Protein AF-A0A845ABM9-F1 (afdb_monomer_lite)

Structure (mmCIF, N/CA/C/O backbone):
data_AF-A0A845ABM9-F1
#
_entry.id   AF-A0A845ABM9-F1
#
loop_
_atom_site.group_PDB
_atom_site.id
_atom_site.type_symbol
_atom_site.label_atom_id
_atom_site.label_alt_id
_atom_site.label_comp_id
_atom_site.label_asym_id
_atom_site.label_entity_id
_atom_site.label_seq_id
_atom_site.pdbx_PDB_ins_code
_atom_site.Cartn_x
_atom_site.Cartn_y
_atom_site.Cartn_z
_atom_site.occupancy
_atom_site.B_iso_or_equiv
_atom_site.auth_seq_id
_atom_site.auth_comp_id
_atom_site.auth_asym_id
_atom_site.auth_atom_id
_atom_site.pdbx_PDB_model_num
ATOM 1 N N . MET A 1 1 ? -17.877 46.907 -51.970 1.00 34.56 1 MET A N 1
ATOM 2 C CA . MET A 1 1 ? -18.889 45.971 -52.520 1.00 34.56 1 MET A CA 1
ATOM 3 C C . MET A 1 1 ? -19.446 45.166 -51.355 1.00 34.56 1 MET A C 1
ATOM 5 O O . MET A 1 1 ? -18.650 44.597 -50.632 1.00 34.56 1 MET A O 1
ATOM 9 N N . LYS A 1 2 ? -20.681 45.467 -50.927 1.00 34.88 2 LYS A N 1
ATOM 10 C CA . LYS A 1 2 ? -21.908 44.649 -51.103 1.00 34.88 2 LYS A CA 1
ATOM 11 C C . LYS A 1 2 ? -21.878 43.316 -50.327 1.00 34.88 2 LYS A C 1
ATOM 13 O O . LYS A 1 2 ? -20.988 42.536 -50.600 1.00 34.88 2 LYS A O 1
ATOM 18 N N . TRP A 1 3 ? -22.799 42.953 -49.424 1.00 31.55 3 TRP A N 1
ATOM 19 C CA . TRP A 1 3 ? -24.020 43.549 -48.837 1.00 31.55 3 TRP A CA 1
ATOM 20 C C . TRP A 1 3 ? -24.549 42.605 -47.712 1.00 31.55 3 TRP A C 1
ATOM 22 O O . TRP A 1 3 ? -24.238 41.423 -47.750 1.00 31.55 3 TRP A O 1
ATOM 32 N N . GLN A 1 4 ? -25.393 43.154 -46.812 1.00 35.66 4 GLN A N 1
ATOM 33 C CA . GLN A 1 4 ? -26.507 42.548 -46.017 1.00 35.66 4 GLN A CA 1
ATOM 34 C C . GLN A 1 4 ? -26.238 41.370 -45.047 1.00 35.66 4 GLN A C 1
ATOM 36 O O . GLN A 1 4 ? -25.700 40.350 -45.441 1.00 35.66 4 GLN A O 1
ATOM 41 N N . LYS A 1 5 ? -26.522 41.435 -43.729 1.00 51.31 5 LYS A N 1
ATOM 42 C CA . LYS A 1 5 ? -27.749 41.726 -42.923 1.00 51.31 5 LYS A CA 1
ATOM 43 C C . LYS A 1 5 ? -28.907 40.724 -43.063 1.00 51.31 5 LYS A C 1
ATOM 45 O O . LYS A 1 5 ? -29.620 40.813 -44.049 1.00 51.31 5 LYS A O 1
ATOM 50 N N . TRP A 1 6 ? -29.150 39.971 -41.981 1.00 40.56 6 TRP A N 1
ATOM 51 C CA . TRP A 1 6 ? -30.425 39.583 -41.318 1.00 40.56 6 TRP A CA 1
ATOM 52 C C . TRP A 1 6 ? -30.008 39.244 -39.863 1.00 40.56 6 TRP A C 1
ATOM 54 O O . TRP A 1 6 ? -29.040 38.511 -39.707 1.00 40.56 6 TRP A O 1
ATOM 64 N N . LEU A 1 7 ? -30.428 39.827 -38.730 1.00 35.12 7 LEU A N 1
ATOM 65 C CA . LEU A 1 7 ? -31.685 40.323 -38.144 1.00 35.12 7 LEU A CA 1
ATOM 66 C C . LEU A 1 7 ? -32.797 39.282 -37.915 1.00 35.12 7 LEU A C 1
ATOM 68 O O . LEU A 1 7 ? -33.347 38.740 -38.864 1.00 35.12 7 LEU A O 1
ATOM 72 N N . ALA A 1 8 ? -33.173 39.213 -36.626 1.00 32.84 8 ALA A N 1
ATOM 73 C CA . ALA A 1 8 ? -34.493 38.953 -36.037 1.00 32.84 8 ALA A CA 1
ATOM 74 C C . ALA A 1 8 ? -34.830 37.554 -35.475 1.00 32.84 8 ALA A C 1
ATOM 76 O O . ALA A 1 8 ? -35.130 36.618 -36.203 1.00 32.84 8 ALA A O 1
ATOM 77 N N . GLY A 1 9 ? -34.981 37.530 -34.142 1.00 28.00 9 GLY A N 1
ATOM 78 C CA . GLY A 1 9 ? -36.165 36.991 -33.451 1.00 28.00 9 GLY A CA 1
ATOM 79 C C . GLY A 1 9 ? -35.809 36.082 -32.269 1.00 28.00 9 GLY A C 1
ATOM 80 O O . GLY A 1 9 ? -34.964 35.217 -32.409 1.00 28.00 9 GLY A O 1
ATOM 81 N N . GLY A 1 10 ? -36.365 36.198 -31.066 1.00 27.92 10 GLY A N 1
ATOM 82 C CA . GLY A 1 10 ? -37.435 37.034 -30.541 1.00 27.92 10 GLY A CA 1
ATOM 83 C C . GLY A 1 10 ? -37.468 36.899 -29.011 1.00 27.92 10 GLY A C 1
ATOM 84 O O . GLY A 1 10 ? -36.867 35.996 -28.432 1.00 27.92 10 GLY A O 1
ATOM 85 N N . ALA A 1 11 ? -38.132 37.855 -28.372 1.00 34.72 11 ALA A N 1
ATOM 86 C CA . ALA A 1 11 ? -38.392 37.902 -26.941 1.00 34.72 11 ALA A CA 1
ATOM 87 C C . ALA A 1 11 ? -39.316 36.762 -26.472 1.00 34.72 11 ALA A C 1
ATOM 89 O O . ALA A 1 11 ? -40.184 36.343 -27.232 1.00 34.72 11 ALA A O 1
ATOM 90 N N . ALA A 1 12 ? -39.202 36.363 -25.198 1.00 30.00 12 ALA A N 1
ATOM 91 C CA . ALA A 1 12 ? -40.242 36.555 -24.171 1.00 30.00 12 ALA A CA 1
ATOM 92 C C . ALA A 1 12 ? -40.207 35.486 -23.058 1.00 30.00 12 ALA A C 1
ATOM 94 O O . ALA A 1 12 ? -39.949 34.317 -23.315 1.00 30.00 12 ALA A O 1
ATOM 95 N N . LEU A 1 13 ? -40.610 35.940 -21.860 1.00 31.50 13 LEU A N 1
ATOM 96 C CA . LEU A 1 13 ? -41.108 35.186 -20.696 1.00 31.50 13 LEU A CA 1
ATOM 97 C C . LEU A 1 13 ? -40.068 34.356 -19.917 1.00 31.50 13 LEU A C 1
ATOM 99 O O . LEU A 1 13 ? -39.322 33.572 -20.472 1.00 31.50 13 LEU A O 1
ATOM 103 N N . GLY A 1 14 ? -39.974 34.439 -18.595 1.00 31.50 14 GLY A N 1
ATOM 104 C CA . GLY A 1 14 ? -40.806 35.111 -17.609 1.00 31.50 14 GLY A CA 1
ATOM 105 C C . GLY A 1 14 ? -40.189 34.917 -16.224 1.00 31.50 14 GLY A C 1
ATOM 106 O O . GLY A 1 14 ? -39.269 34.118 -16.049 1.00 31.50 14 GLY A O 1
ATOM 107 N N . LEU A 1 15 ? -40.693 35.690 -15.261 1.00 42.62 15 LEU A N 1
ATOM 108 C CA . LEU A 1 15 ? -40.473 35.512 -13.828 1.00 42.62 15 LEU A CA 1
ATOM 109 C C . LEU A 1 15 ? -40.365 34.026 -13.450 1.00 42.62 15 LEU A C 1
ATOM 111 O O . LEU A 1 15 ? -41.303 33.270 -13.697 1.00 42.62 15 LEU A O 1
ATOM 115 N N . LEU A 1 16 ? -39.311 33.652 -12.726 1.00 35.25 16 LEU A N 1
ATOM 116 C CA . LEU A 1 16 ? -39.438 32.571 -11.759 1.00 35.25 16 LEU A CA 1
ATOM 117 C C . LEU A 1 16 ? -38.955 33.049 -10.396 1.00 35.25 16 LEU A C 1
ATOM 119 O O . LEU A 1 16 ? -37.836 33.526 -10.217 1.00 35.25 16 LEU A O 1
ATOM 123 N N . CYS A 1 17 ? -39.904 32.975 -9.476 1.00 33.59 17 CYS A N 1
ATOM 124 C CA . CYS A 1 17 ? -39.840 33.350 -8.086 1.00 33.59 17 CYS A CA 1
ATOM 125 C C . CYS A 1 17 ? -38.645 32.732 -7.356 1.00 33.59 17 CYS A C 1
ATOM 127 O O . CYS A 1 17 ? -38.179 31.640 -7.678 1.00 33.59 17 CYS A O 1
ATOM 129 N N . ALA A 1 18 ? -38.223 33.438 -6.309 1.00 43.66 18 ALA A N 1
ATOM 130 C CA . ALA A 1 18 ? -37.352 32.941 -5.261 1.00 43.66 18 ALA A CA 1
ATOM 131 C C . ALA A 1 18 ? -37.733 31.510 -4.845 1.00 43.66 18 ALA A C 1
ATOM 133 O O . ALA A 1 18 ? -38.853 31.268 -4.393 1.00 43.66 18 ALA A O 1
ATOM 134 N N . GLN A 1 19 ? -36.782 30.583 -4.952 1.00 34.12 19 GLN A N 1
ATOM 135 C CA . GLN A 1 19 ? -36.814 29.348 -4.181 1.00 34.12 19 GLN A CA 1
ATOM 136 C C . GLN A 1 19 ? -35.801 29.468 -3.039 1.00 34.12 19 GLN A C 1
ATOM 138 O O . GLN A 1 19 ? -34.649 29.841 -3.285 1.00 34.12 19 GLN A O 1
ATOM 143 N N . PRO A 1 20 ? -36.211 29.189 -1.789 1.00 38.59 20 PRO A N 1
ATOM 144 C CA . PRO A 1 20 ? -35.282 29.083 -0.680 1.00 38.59 20 PRO A CA 1
ATOM 145 C C . PRO A 1 20 ? -34.333 27.921 -0.965 1.00 38.59 20 PRO A C 1
ATOM 147 O O . PRO A 1 20 ? -34.750 26.886 -1.486 1.00 38.59 20 PRO A O 1
ATOM 150 N N . ALA A 1 21 ? -33.058 28.112 -0.636 1.00 36.84 21 ALA A N 1
ATOM 151 C CA . ALA A 1 21 ? -32.027 27.091 -0.715 1.00 36.84 21 ALA A CA 1
ATOM 152 C C . ALA A 1 21 ? -32.393 25.901 0.191 1.00 36.84 21 ALA A C 1
ATOM 154 O O . ALA A 1 21 ? -31.973 25.820 1.342 1.00 36.84 21 ALA A O 1
ATOM 155 N N . ALA A 1 22 ? -33.205 24.982 -0.326 1.00 35.44 22 ALA A N 1
ATOM 156 C CA . ALA A 1 22 ? -33.266 23.622 0.163 1.00 35.44 22 ALA A CA 1
ATOM 157 C C . ALA A 1 22 ? -31.934 22.965 -0.207 1.00 35.44 22 ALA A C 1
ATOM 159 O O . ALA A 1 22 ? -31.489 23.057 -1.352 1.00 35.44 22 ALA A O 1
ATOM 160 N N . ALA A 1 23 ? -31.284 22.369 0.791 1.00 42.41 23 ALA A N 1
ATOM 161 C CA . ALA A 1 23 ? -30.038 21.634 0.655 1.00 42.41 23 ALA A CA 1
ATOM 162 C C . ALA A 1 23 ? -30.063 20.754 -0.605 1.00 42.41 23 ALA A C 1
ATOM 164 O O . ALA A 1 23 ? -30.881 19.842 -0.727 1.00 42.41 23 ALA A O 1
ATOM 165 N N . ALA A 1 24 ? -29.187 21.070 -1.560 1.00 38.25 24 ALA A N 1
ATOM 166 C CA . ALA A 1 24 ? -29.023 20.276 -2.760 1.00 38.25 24 ALA A CA 1
ATOM 167 C C . ALA A 1 24 ? -28.535 18.880 -2.353 1.00 38.25 24 ALA A C 1
ATOM 169 O O . ALA A 1 24 ? -27.449 18.733 -1.793 1.00 38.25 24 ALA A O 1
ATOM 170 N N . ALA A 1 25 ? -29.343 17.859 -2.633 1.00 43.12 25 ALA A N 1
ATOM 171 C CA . ALA A 1 25 ? -28.864 16.486 -2.677 1.00 43.12 25 ALA A CA 1
ATOM 172 C C . ALA A 1 25 ? -27.716 16.385 -3.708 1.00 43.12 25 ALA A C 1
ATOM 174 O O . ALA A 1 25 ? -27.772 17.069 -4.739 1.00 43.12 25 ALA A O 1
ATOM 175 N N . PRO A 1 26 ? -26.679 15.566 -3.456 1.00 39.88 26 PRO A N 1
ATOM 176 C CA . PRO A 1 26 ? -25.501 15.501 -4.315 1.00 39.88 26 PRO A CA 1
ATOM 177 C C . PRO A 1 26 ? -25.890 15.038 -5.726 1.00 39.88 26 PRO A C 1
ATOM 179 O O . PRO A 1 26 ? -26.524 13.995 -5.911 1.00 39.88 26 PRO A O 1
ATOM 182 N N . LYS A 1 27 ? -25.536 15.836 -6.741 1.00 45.38 27 LYS A N 1
ATOM 183 C CA . LYS A 1 27 ? -25.742 15.494 -8.151 1.00 45.38 27 LYS A CA 1
ATOM 184 C C . LYS A 1 27 ? -24.667 14.499 -8.586 1.00 45.38 27 LYS A C 1
ATOM 186 O O . LYS A 1 27 ? -23.519 14.869 -8.788 1.00 45.38 27 LYS A O 1
ATOM 191 N N . LYS A 1 28 ? -25.090 13.262 -8.851 1.00 51.66 28 LYS A N 1
ATOM 192 C CA . LYS A 1 28 ? -24.304 12.116 -9.361 1.00 51.66 28 LYS A CA 1
ATOM 193 C C . LYS A 1 28 ? -23.417 12.375 -10.604 1.00 51.66 28 LYS A C 1
ATOM 195 O O . LYS A 1 28 ? -22.676 11.483 -10.996 1.00 51.66 28 LYS A O 1
ATOM 200 N N . GLY A 1 29 ? -23.533 13.534 -11.260 1.00 56.34 29 GLY A N 1
ATOM 201 C CA . GLY A 1 29 ? -22.758 13.910 -12.451 1.00 56.34 29 GLY A CA 1
ATOM 202 C C . GLY A 1 29 ? -21.501 14.740 -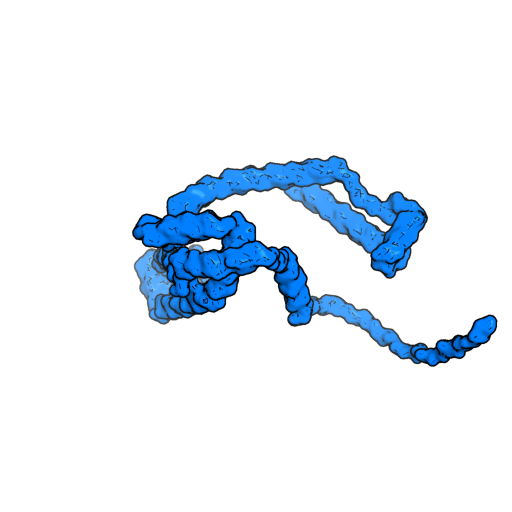12.164 1.00 56.34 29 GLY A C 1
ATOM 203 O O . GLY A 1 29 ? -20.554 14.669 -12.943 1.00 56.34 29 GLY A O 1
ATOM 204 N N . ASP A 1 30 ? -21.459 15.467 -11.044 1.00 62.56 30 ASP A N 1
ATOM 205 C CA . ASP A 1 30 ? -20.309 16.313 -10.687 1.00 62.56 30 ASP A CA 1
ATOM 206 C C . ASP A 1 30 ? -19.134 15.463 -10.157 1.00 62.56 30 ASP A C 1
ATOM 208 O O . ASP A 1 30 ? -17.968 15.779 -10.398 1.00 62.56 30 ASP A O 1
ATOM 212 N N . ASP A 1 31 ? -19.437 14.313 -9.545 1.00 69.81 31 ASP A N 1
ATOM 213 C CA . ASP A 1 31 ? -18.439 13.383 -9.003 1.00 69.81 31 ASP A CA 1
ATOM 214 C C . ASP A 1 31 ? -17.614 12.698 -10.106 1.00 69.81 31 ASP A C 1
ATOM 216 O O . ASP A 1 31 ? -16.407 12.519 -9.963 1.00 69.81 31 ASP A O 1
ATOM 220 N N . ALA A 1 32 ? -18.228 12.348 -11.241 1.00 76.62 32 ALA A N 1
ATOM 221 C CA . ALA A 1 32 ? -17.527 11.675 -12.338 1.00 76.62 32 ALA A CA 1
ATOM 222 C C . ALA A 1 32 ? -16.519 12.602 -13.037 1.00 76.62 32 ALA A C 1
ATOM 224 O O . ALA A 1 32 ? -15.406 12.183 -13.355 1.00 76.62 32 ALA A O 1
ATOM 225 N N . ALA A 1 33 ? -16.884 13.872 -13.234 1.00 80.12 33 ALA A N 1
ATOM 226 C CA . ALA A 1 33 ? -15.988 14.877 -13.800 1.00 80.12 33 ALA A CA 1
ATOM 227 C C . ALA A 1 33 ? -14.834 15.214 -12.841 1.00 80.12 33 ALA A C 1
ATOM 229 O O . ALA A 1 33 ? -13.690 15.336 -13.276 1.00 80.12 33 ALA A O 1
ATOM 230 N N . ALA A 1 34 ? -15.110 15.294 -11.535 1.00 80.50 34 ALA A N 1
ATOM 231 C CA . ALA A 1 34 ? -14.078 15.479 -10.519 1.00 80.50 34 ALA A CA 1
ATOM 232 C C . ALA A 1 34 ? -13.103 14.287 -10.461 1.00 80.50 34 ALA A C 1
ATOM 234 O O . ALA A 1 34 ? -11.891 14.486 -10.413 1.00 80.50 34 ALA A O 1
ATOM 235 N N . MET A 1 35 ? -13.608 13.052 -10.539 1.00 81.25 35 MET A N 1
ATOM 236 C CA . MET A 1 35 ? -12.777 11.842 -10.573 1.00 81.25 35 MET A CA 1
ATOM 237 C C . MET A 1 35 ? -11.941 11.733 -11.853 1.00 81.25 35 MET A C 1
ATOM 239 O O . MET A 1 35 ? -10.784 11.312 -11.794 1.00 81.25 35 MET A O 1
ATOM 243 N N . ALA A 1 36 ? -12.484 12.144 -13.002 1.00 84.00 36 ALA A N 1
ATOM 244 C CA . ALA A 1 36 ? -11.733 12.208 -14.254 1.00 84.00 36 ALA A CA 1
ATOM 245 C C . ALA A 1 36 ? -10.600 13.243 -14.177 1.00 84.00 36 ALA A C 1
ATOM 247 O O . ALA A 1 36 ? -9.459 12.918 -14.495 1.00 84.00 36 ALA A O 1
ATOM 248 N N . ALA A 1 37 ? -10.882 14.446 -13.664 1.00 84.94 37 ALA A N 1
ATOM 249 C CA . ALA A 1 37 ? -9.870 15.483 -13.468 1.00 84.94 37 ALA A CA 1
ATOM 250 C C . ALA A 1 37 ? -8.760 15.039 -12.500 1.00 84.94 37 ALA A C 1
ATOM 252 O O . ALA A 1 37 ? -7.586 15.284 -12.760 1.00 84.94 37 ALA A O 1
ATOM 253 N N . LEU A 1 38 ? -9.114 14.341 -11.414 1.00 83.25 38 LEU A N 1
ATOM 254 C CA . LEU A 1 38 ? -8.137 13.746 -10.499 1.00 83.25 38 LEU A CA 1
ATOM 255 C C . LEU A 1 38 ? -7.286 12.677 -11.190 1.00 83.25 38 LEU A C 1
ATOM 257 O O . LEU A 1 38 ? -6.080 12.643 -10.983 1.00 83.25 38 LEU A O 1
ATOM 261 N N . THR A 1 39 ? -7.882 11.829 -12.029 1.00 82.75 39 THR A N 1
ATOM 262 C CA . THR A 1 39 ? -7.149 10.780 -12.760 1.00 82.75 39 THR A CA 1
ATOM 263 C C . THR A 1 39 ? -6.170 11.381 -13.768 1.00 82.75 39 THR A C 1
ATOM 265 O O . THR A 1 39 ? -5.030 10.928 -13.865 1.00 82.75 39 THR A O 1
ATOM 268 N N . ASP A 1 40 ? -6.574 12.446 -14.465 1.00 85.19 40 ASP A N 1
ATOM 269 C CA . ASP A 1 40 ? -5.719 13.154 -15.421 1.00 85.19 40 ASP A CA 1
ATOM 270 C C . ASP A 1 40 ? -4.474 13.765 -14.759 1.00 85.19 40 ASP A C 1
ATOM 272 O O . ASP A 1 40 ? -3.418 13.816 -15.388 1.00 85.19 40 ASP A O 1
ATOM 276 N N . MET A 1 41 ? -4.543 14.152 -13.478 1.00 84.94 41 MET A N 1
ATOM 277 C CA . MET A 1 41 ? -3.375 14.637 -12.725 1.00 84.94 41 MET A CA 1
ATOM 278 C C . MET A 1 41 ? -2.303 13.561 -12.495 1.00 84.94 41 MET A C 1
ATOM 280 O O . MET A 1 41 ? -1.145 13.907 -12.272 1.00 84.94 41 MET A O 1
ATOM 284 N N . PHE A 1 42 ? -2.666 12.276 -12.540 1.00 84.69 42 PHE A N 1
ATOM 285 C CA . PHE A 1 42 ? -1.749 11.147 -12.330 1.00 84.69 42 PHE A CA 1
ATOM 286 C C . PHE A 1 42 ? -1.383 10.419 -13.628 1.00 84.69 42 PHE A C 1
ATOM 288 O O . PHE A 1 42 ? -0.754 9.360 -13.592 1.00 84.69 42 PHE A O 1
ATOM 295 N N . LYS A 1 43 ? -1.765 10.965 -14.785 1.00 84.44 43 LYS A N 1
ATOM 296 C CA . LYS A 1 43 ? -1.465 10.360 -16.079 1.00 84.44 43 LYS A CA 1
ATOM 297 C C . LYS A 1 43 ? 0.042 10.389 -16.346 1.00 84.44 43 LYS A C 1
ATOM 299 O O . LYS A 1 43 ? 0.637 11.458 -16.458 1.00 84.44 43 LYS A O 1
ATOM 304 N N . ALA A 1 44 ? 0.647 9.210 -16.474 1.00 86.56 44 ALA A N 1
ATOM 305 C CA . ALA A 1 44 ? 2.060 9.080 -16.805 1.00 86.56 44 ALA A CA 1
ATOM 306 C C . ALA A 1 44 ? 2.351 9.535 -18.246 1.00 86.56 44 ALA A C 1
ATOM 308 O O . ALA A 1 44 ? 1.515 9.394 -19.148 1.00 86.56 44 ALA A O 1
ATOM 309 N N . GLU A 1 45 ? 3.552 10.072 -18.465 1.00 89.50 45 GLU A N 1
ATOM 310 C CA . GLU A 1 45 ? 4.025 10.399 -19.808 1.00 89.50 45 GLU A CA 1
ATOM 311 C C . GLU A 1 45 ? 4.166 9.127 -20.664 1.00 89.50 45 GLU A C 1
ATOM 313 O O . GLU A 1 45 ? 4.578 8.081 -20.155 1.00 89.50 45 GLU A O 1
ATOM 318 N N . PRO A 1 46 ? 3.859 9.182 -21.975 1.00 92.12 46 PRO A N 1
ATOM 319 C CA . PRO A 1 46 ? 4.032 8.029 -22.846 1.00 92.12 46 PRO A CA 1
ATOM 320 C C . PRO A 1 46 ? 5.496 7.585 -22.925 1.00 92.12 46 PRO A C 1
ATOM 322 O O . PRO A 1 46 ? 6.390 8.399 -23.144 1.00 92.12 46 PRO A O 1
ATOM 325 N N . LEU A 1 47 ? 5.724 6.271 -22.872 1.00 94.25 47 LEU A N 1
ATOM 326 C CA . LEU A 1 47 ? 7.065 5.701 -23.002 1.00 94.25 47 LEU A CA 1
ATOM 327 C C . LEU A 1 47 ? 7.732 6.079 -24.333 1.00 94.25 47 LEU A C 1
ATOM 329 O O . LEU A 1 47 ? 7.120 5.941 -25.406 1.00 94.25 47 LEU A O 1
ATOM 333 N N . THR A 1 48 ? 9.015 6.443 -24.268 1.00 96.56 48 THR A N 1
ATOM 334 C CA . THR A 1 48 ? 9.890 6.608 -25.438 1.00 96.56 48 THR A CA 1
ATOM 335 C C . THR A 1 48 ? 10.147 5.264 -26.128 1.00 96.56 48 THR A C 1
ATOM 337 O O . THR A 1 48 ? 9.903 4.195 -25.564 1.00 96.56 48 THR A O 1
ATOM 340 N N . ALA A 1 49 ? 10.666 5.285 -27.360 1.00 96.81 49 ALA A N 1
ATOM 341 C CA . ALA A 1 49 ? 10.975 4.057 -28.100 1.00 96.81 49 ALA A CA 1
ATOM 342 C C . ALA A 1 49 ? 11.959 3.141 -27.345 1.00 96.81 49 ALA A C 1
ATOM 344 O O . ALA A 1 49 ? 11.762 1.928 -27.290 1.00 96.81 49 ALA A O 1
ATOM 345 N N . GLU A 1 50 ? 12.979 3.724 -26.712 1.00 95.25 50 GLU A N 1
ATOM 346 C CA . GLU A 1 50 ? 13.966 2.978 -25.927 1.00 95.25 50 GLU A CA 1
ATOM 347 C C . GLU A 1 50 ? 13.359 2.351 -24.670 1.00 95.25 50 GLU A C 1
ATOM 349 O O . GLU A 1 50 ? 13.656 1.202 -24.351 1.00 95.25 50 GLU A O 1
ATOM 354 N N . GLN A 1 51 ? 12.479 3.072 -23.972 1.00 97.44 51 GLN A N 1
ATOM 355 C CA . GLN A 1 51 ? 11.784 2.550 -22.793 1.00 97.44 51 GLN A CA 1
ATOM 356 C C . GLN A 1 51 ? 10.829 1.417 -23.188 1.00 97.44 51 GLN A C 1
ATOM 358 O O . GLN A 1 51 ? 10.828 0.358 -22.563 1.00 97.44 51 GLN A O 1
ATOM 363 N N . ARG A 1 52 ? 10.089 1.564 -24.296 1.00 96.56 52 ARG A N 1
ATOM 364 C CA . ARG A 1 52 ? 9.241 0.484 -24.835 1.00 96.56 52 ARG A CA 1
ATOM 365 C C . ARG A 1 52 ? 10.042 -0.771 -25.171 1.00 96.56 52 ARG A C 1
ATOM 367 O O . ARG A 1 52 ? 9.562 -1.871 -24.920 1.00 96.56 52 ARG A O 1
ATOM 374 N N . ALA A 1 53 ? 11.265 -0.625 -25.684 1.00 97.31 53 ALA A N 1
ATOM 375 C CA . ALA A 1 53 ? 12.134 -1.764 -25.977 1.00 97.31 53 ALA A CA 1
ATOM 376 C C . ALA A 1 53 ? 12.557 -2.543 -24.714 1.00 97.31 53 ALA A C 1
ATOM 378 O O . ALA A 1 53 ? 12.811 -3.743 -24.793 1.00 97.31 53 ALA A O 1
ATOM 379 N N . ARG A 1 54 ? 12.596 -1.893 -23.541 1.00 97.56 54 ARG A N 1
ATOM 380 C CA . ARG A 1 54 ? 12.928 -2.519 -22.244 1.00 97.56 54 ARG A CA 1
ATOM 381 C C . ARG A 1 54 ? 11.726 -3.173 -21.564 1.00 97.56 54 ARG A C 1
ATOM 383 O O . ARG A 1 54 ? 11.903 -4.020 -20.689 1.00 97.56 54 ARG A O 1
ATOM 390 N N . LEU A 1 55 ? 10.512 -2.812 -21.975 1.00 97.19 55 LEU A N 1
ATOM 391 C CA . LEU A 1 55 ? 9.276 -3.231 -21.325 1.00 97.19 55 LEU A CA 1
ATOM 392 C C . LEU A 1 55 ? 9.114 -4.761 -21.211 1.00 97.19 55 LEU A C 1
ATOM 394 O O . LEU A 1 55 ? 8.731 -5.214 -20.134 1.00 97.19 55 LEU A O 1
ATOM 398 N N . PRO A 1 56 ? 9.450 -5.596 -22.219 1.00 97.62 56 PRO A N 1
ATOM 399 C CA . PRO A 1 56 ? 9.368 -7.051 -22.064 1.00 97.62 56 PRO A CA 1
ATOM 400 C C . PRO A 1 56 ? 10.242 -7.592 -20.921 1.00 97.62 56 PRO A C 1
ATOM 402 O O . PRO A 1 56 ? 9.790 -8.441 -20.153 1.00 97.62 56 PRO A O 1
ATOM 405 N N . ALA A 1 57 ? 11.464 -7.070 -20.768 1.00 97.44 57 ALA A N 1
ATOM 406 C CA . ALA A 1 57 ? 12.367 -7.462 -19.686 1.00 97.44 57 ALA A CA 1
ATOM 407 C C . ALA A 1 57 ? 11.845 -6.989 -18.320 1.00 97.44 57 ALA A C 1
ATOM 409 O O . ALA A 1 57 ? 11.842 -7.759 -17.361 1.00 97.44 57 ALA A O 1
ATOM 410 N N . ALA A 1 58 ? 11.333 -5.757 -18.243 1.00 97.75 58 ALA A N 1
ATOM 411 C CA . ALA A 1 58 ? 10.726 -5.228 -17.024 1.00 97.75 58 ALA A CA 1
ATOM 412 C C . ALA A 1 58 ? 9.477 -6.025 -16.601 1.00 97.75 58 ALA A C 1
ATOM 414 O O . ALA A 1 58 ? 9.327 -6.353 -15.426 1.00 97.75 58 ALA A O 1
ATOM 415 N N . LYS A 1 59 ? 8.616 -6.422 -17.548 1.00 96.94 59 LYS A N 1
ATOM 416 C CA . LYS A 1 59 ? 7.450 -7.283 -17.278 1.00 96.94 59 LYS A CA 1
ATOM 417 C C . LYS A 1 59 ? 7.857 -8.656 -16.757 1.00 96.94 59 LYS A C 1
ATOM 419 O O . LYS A 1 59 ? 7.276 -9.133 -15.783 1.00 96.94 59 LYS A O 1
ATOM 424 N N . ALA A 1 60 ? 8.860 -9.282 -17.374 1.00 95.56 60 ALA A N 1
ATOM 425 C CA . ALA A 1 60 ? 9.393 -10.561 -16.910 1.00 95.56 60 ALA A CA 1
ATOM 426 C C . ALA A 1 60 ? 9.917 -10.459 -15.471 1.00 95.56 60 ALA A C 1
ATOM 428 O O . ALA A 1 60 ? 9.577 -11.289 -14.627 1.00 95.56 60 ALA A O 1
ATOM 429 N N . LEU A 1 61 ? 10.657 -9.390 -15.175 1.00 95.12 61 LEU A N 1
ATOM 430 C CA . LEU A 1 61 ? 11.137 -9.105 -13.831 1.00 95.12 61 LEU A CA 1
ATOM 431 C C . LEU A 1 61 ? 9.983 -8.906 -12.834 1.00 95.12 61 LEU A C 1
ATOM 433 O O . LEU A 1 61 ? 10.010 -9.474 -11.744 1.00 95.12 61 LEU A O 1
ATOM 437 N N . MET A 1 62 ? 8.941 -8.155 -13.197 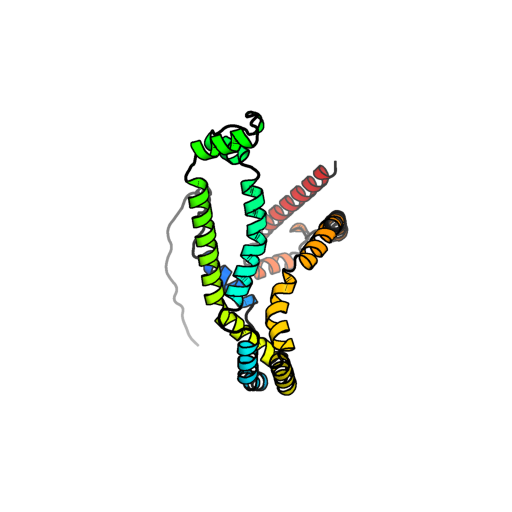1.00 93.88 62 MET A N 1
ATOM 438 C CA . MET A 1 62 ? 7.787 -7.945 -12.315 1.00 93.88 62 MET A CA 1
ATOM 439 C C . MET A 1 62 ? 7.012 -9.236 -12.046 1.00 93.88 62 MET A C 1
ATOM 441 O O . MET A 1 62 ? 6.564 -9.438 -10.923 1.00 93.88 62 MET A O 1
ATOM 445 N N . MET A 1 63 ? 6.897 -10.147 -13.016 1.00 92.12 63 MET A N 1
ATOM 446 C CA . MET A 1 63 ? 6.300 -11.471 -12.779 1.00 92.12 63 MET A CA 1
ATOM 447 C C . MET A 1 63 ? 7.113 -12.321 -11.795 1.00 92.12 63 MET A C 1
ATOM 449 O O . MET A 1 63 ? 6.540 -13.145 -11.085 1.00 92.12 63 MET A O 1
ATOM 453 N N . GLN A 1 64 ? 8.430 -12.123 -11.744 1.00 90.69 64 GLN A N 1
ATOM 454 C CA . GLN A 1 64 ? 9.317 -12.816 -10.813 1.00 90.69 64 GLN A CA 1
ATOM 455 C C . GLN A 1 64 ? 9.258 -12.219 -9.400 1.00 90.69 64 GLN A C 1
ATOM 457 O O . GLN A 1 64 ? 9.239 -12.965 -8.421 1.00 90.69 64 GLN A O 1
ATOM 462 N N . ILE A 1 65 ? 9.228 -10.887 -9.287 1.00 88.75 65 ILE A N 1
ATOM 463 C CA . ILE A 1 65 ? 9.185 -10.171 -8.002 1.00 88.75 65 ILE A CA 1
ATOM 464 C C . ILE A 1 65 ? 7.789 -10.239 -7.373 1.00 88.75 65 ILE A C 1
ATOM 466 O O . ILE A 1 65 ? 7.670 -10.451 -6.167 1.00 88.75 65 ILE A O 1
ATOM 470 N N . MET A 1 66 ? 6.744 -10.076 -8.186 1.00 88.19 66 MET A N 1
ATOM 471 C CA . MET A 1 66 ? 5.340 -10.064 -7.777 1.00 88.19 66 MET A CA 1
ATOM 472 C C . MET A 1 66 ? 4.528 -11.073 -8.610 1.00 88.19 66 MET A C 1
ATOM 474 O O . MET A 1 66 ? 3.812 -10.693 -9.542 1.00 88.19 66 MET A O 1
ATOM 478 N N . PRO A 1 67 ? 4.635 -12.379 -8.301 1.00 87.56 67 PRO A N 1
ATOM 479 C CA . PRO A 1 67 ? 3.766 -13.397 -8.881 1.00 87.56 67 PRO A CA 1
ATOM 480 C C . PRO A 1 67 ? 2.284 -13.136 -8.601 1.00 87.56 67 PRO A C 1
ATOM 482 O O . PRO A 1 67 ? 1.929 -12.434 -7.654 1.00 87.56 67 PRO A O 1
ATOM 485 N N . SER A 1 68 ? 1.417 -13.771 -9.388 1.00 88.88 68 SER A N 1
ATOM 486 C CA . SER A 1 68 ? -0.034 -13.675 -9.208 1.00 88.88 68 SER A CA 1
ATOM 487 C C . SER A 1 68 ? -0.481 -14.059 -7.799 1.00 88.88 68 SER A C 1
ATOM 489 O O . SER A 1 68 ? -0.187 -15.157 -7.338 1.00 88.88 68 SER A O 1
ATOM 491 N N . GLY A 1 69 ? -1.209 -13.153 -7.145 1.00 87.31 69 GLY A N 1
ATOM 492 C CA . GLY A 1 69 ? -1.740 -13.329 -5.793 1.00 87.31 69 GLY A CA 1
ATOM 493 C C . GLY A 1 69 ? -0.828 -12.798 -4.686 1.00 87.31 69 GLY A C 1
ATOM 494 O O . GLY A 1 69 ? -1.244 -12.786 -3.529 1.00 87.31 69 GLY A O 1
ATOM 495 N N . THR A 1 70 ? 0.371 -12.303 -5.010 1.00 86.44 70 THR A N 1
ATOM 496 C CA . THR A 1 70 ? 1.308 -11.755 -4.012 1.00 86.44 70 THR A CA 1
ATOM 497 C C . THR A 1 70 ? 0.674 -10.628 -3.197 1.00 86.44 70 THR A C 1
ATOM 499 O O . THR A 1 70 ? 0.853 -10.567 -1.981 1.00 86.44 70 THR A O 1
ATOM 502 N N . MET A 1 71 ? -0.111 -9.751 -3.830 1.00 85.31 71 MET A N 1
ATOM 503 C CA . MET A 1 71 ? -0.766 -8.643 -3.128 1.00 85.31 71 MET A CA 1
ATOM 504 C C . MET A 1 71 ? -1.895 -9.123 -2.226 1.00 85.31 71 MET A C 1
ATOM 506 O O . MET A 1 71 ? -2.050 -8.634 -1.107 1.00 85.31 71 MET A O 1
ATOM 510 N N . ALA A 1 72 ? -2.662 -10.103 -2.697 1.00 86.50 72 ALA A N 1
ATOM 511 C CA . ALA A 1 72 ? -3.717 -10.743 -1.927 1.00 86.50 72 ALA A CA 1
ATOM 512 C C . ALA A 1 72 ? -3.157 -11.434 -0.669 1.00 86.50 72 ALA A C 1
ATOM 514 O O . ALA A 1 72 ? -3.692 -11.241 0.424 1.00 86.50 72 ALA A O 1
ATOM 515 N N . GLU A 1 73 ? -2.058 -12.180 -0.803 1.00 84.94 73 GLU A N 1
ATOM 516 C CA . GLU A 1 73 ? -1.365 -12.846 0.308 1.00 84.94 73 GLU A CA 1
ATOM 517 C C . GLU A 1 73 ? -0.762 -11.845 1.298 1.00 84.94 73 GLU A C 1
ATOM 519 O O . GLU A 1 73 ? -0.950 -11.971 2.512 1.00 84.94 73 GLU A O 1
ATOM 524 N N . MET A 1 74 ? -0.074 -10.820 0.789 1.00 83.88 74 MET A N 1
ATOM 525 C CA . MET A 1 74 ? 0.498 -9.756 1.611 1.00 83.88 74 MET A CA 1
ATOM 526 C C . MET A 1 74 ? -0.590 -9.057 2.427 1.00 83.88 74 MET A C 1
ATOM 528 O O . MET A 1 74 ? -0.446 -8.890 3.640 1.00 83.88 74 MET A O 1
ATOM 532 N N . TYR A 1 75 ? -1.695 -8.686 1.777 1.00 84.75 75 TYR A N 1
ATOM 533 C CA . TYR A 1 75 ? -2.808 -8.022 2.439 1.00 84.75 75 TYR A CA 1
ATOM 534 C C . TYR A 1 75 ? -3.480 -8.931 3.468 1.00 84.75 75 TYR A C 1
ATOM 536 O O . TYR A 1 75 ? -3.769 -8.490 4.576 1.00 84.75 75 TYR A O 1
ATOM 544 N N . HIS A 1 76 ? -3.687 -10.208 3.144 1.00 84.56 76 HIS A N 1
ATOM 545 C CA . HIS A 1 76 ? -4.232 -11.186 4.082 1.00 84.56 76 HIS A CA 1
ATOM 546 C C . HIS A 1 76 ? -3.376 -11.288 5.354 1.00 84.56 76 HIS A C 1
ATOM 548 O O . HIS A 1 76 ? -3.900 -11.207 6.466 1.00 84.56 76 HIS A O 1
ATOM 554 N N . SER A 1 77 ? -2.055 -11.399 5.194 1.00 83.31 77 SER A N 1
ATOM 555 C CA . SER A 1 77 ? -1.106 -11.441 6.310 1.00 83.31 77 SER A CA 1
ATOM 556 C C . SER A 1 77 ? -1.168 -10.165 7.158 1.00 83.31 77 SER A C 1
ATOM 558 O O . SER A 1 77 ? -1.273 -10.236 8.385 1.00 83.31 77 SER A O 1
ATOM 560 N N . LEU A 1 78 ? -1.185 -8.995 6.510 1.00 83.44 78 LEU A N 1
ATOM 561 C CA . LEU A 1 78 ? -1.316 -7.698 7.174 1.00 83.44 78 LEU A CA 1
ATOM 562 C C . LEU A 1 78 ? -2.624 -7.592 7.963 1.00 83.44 78 LEU A C 1
ATOM 564 O O . LEU A 1 78 ? -2.609 -7.232 9.141 1.00 83.44 78 LEU A O 1
ATOM 568 N N . PHE A 1 79 ? -3.743 -7.922 7.318 1.00 85.94 79 PHE A N 1
ATOM 569 C CA . PHE A 1 79 ? -5.078 -7.865 7.899 1.00 85.94 79 PHE A CA 1
ATOM 570 C C . PHE A 1 79 ? -5.153 -8.731 9.149 1.00 85.94 79 PHE A C 1
ATOM 572 O O . PHE A 1 79 ? -5.499 -8.228 10.214 1.00 85.94 79 PHE A O 1
ATOM 579 N N . LYS A 1 80 ? -4.726 -9.996 9.053 1.00 84.25 80 LYS A N 1
ATOM 580 C CA . LYS A 1 80 ? -4.667 -10.915 10.192 1.00 84.25 80 LYS A CA 1
ATOM 581 C C . LYS A 1 80 ? -3.850 -10.322 11.339 1.00 84.25 80 LYS A C 1
ATOM 583 O O . LYS A 1 80 ? -4.282 -10.312 12.485 1.00 84.25 80 LYS A O 1
ATOM 588 N N . ARG A 1 81 ? -2.678 -9.764 11.038 1.00 82.56 81 ARG A N 1
ATOM 589 C CA . ARG A 1 81 ? -1.779 -9.239 12.068 1.00 82.56 81 ARG A CA 1
ATOM 590 C C . ARG A 1 81 ? -2.311 -7.999 12.791 1.00 82.56 81 ARG A C 1
ATOM 592 O O . ARG A 1 81 ? -1.928 -7.774 13.936 1.00 82.56 81 ARG A O 1
ATOM 599 N N . ILE A 1 82 ? -3.145 -7.194 12.132 1.00 84.56 82 ILE A N 1
ATOM 600 C CA . ILE A 1 82 ? -3.792 -6.015 12.728 1.00 84.56 82 ILE A CA 1
ATOM 601 C C . ILE A 1 82 ? -5.102 -6.403 13.425 1.00 84.56 82 ILE A C 1
ATOM 603 O O . ILE A 1 82 ? -5.382 -5.897 14.509 1.00 84.56 82 ILE A O 1
ATOM 607 N N . MET A 1 83 ? -5.897 -7.296 12.831 1.00 84.88 83 MET A N 1
ATOM 608 C CA . MET A 1 83 ? -7.202 -7.691 13.364 1.00 84.88 83 MET A CA 1
ATOM 609 C C . MET A 1 83 ? -7.094 -8.642 14.551 1.00 84.88 83 MET A C 1
ATOM 611 O O . MET A 1 83 ? -7.865 -8.489 15.492 1.00 84.88 83 MET A O 1
ATOM 615 N N . ASP A 1 84 ? -6.132 -9.570 14.573 1.00 85.62 84 ASP A N 1
ATOM 616 C CA . ASP A 1 84 ? -5.998 -10.532 15.675 1.00 85.62 84 ASP A CA 1
ATOM 617 C C . ASP A 1 84 ? -5.875 -9.837 17.053 1.00 85.62 84 ASP A C 1
ATOM 619 O O . ASP A 1 84 ? -6.591 -10.227 17.979 1.00 85.62 84 ASP A O 1
ATOM 623 N N . PRO A 1 85 ? -5.026 -8.801 17.246 1.00 84.25 85 PRO A N 1
ATOM 624 C CA . PRO A 1 85 ? -4.977 -8.063 18.510 1.00 84.25 85 PRO A CA 1
ATOM 625 C C . PRO A 1 85 ? -6.267 -7.303 18.834 1.00 84.25 85 PRO A C 1
ATOM 627 O O . PRO A 1 85 ? -6.663 -7.257 19.997 1.00 84.25 85 PRO A O 1
ATOM 630 N N . ILE A 1 86 ? -6.922 -6.715 17.827 1.00 85.12 86 ILE A N 1
ATOM 631 C CA . ILE A 1 86 ? -8.173 -5.963 18.010 1.00 85.12 86 ILE A CA 1
ATOM 632 C C . ILE A 1 86 ? -9.289 -6.904 18.465 1.00 85.12 86 ILE A C 1
ATOM 634 O O . ILE A 1 86 ? -10.014 -6.581 19.401 1.00 85.12 86 ILE A O 1
ATOM 638 N N . MET A 1 87 ? -9.382 -8.089 17.864 1.00 81.88 87 MET A N 1
ATOM 639 C CA . MET A 1 87 ? -10.356 -9.110 18.246 1.00 81.88 87 MET A CA 1
ATOM 640 C C . MET A 1 87 ? -10.131 -9.601 19.671 1.00 81.88 87 MET A C 1
ATOM 642 O O . MET A 1 87 ? -11.068 -9.627 20.462 1.00 81.88 87 MET A O 1
ATOM 646 N N . LYS A 1 88 ? -8.877 -9.872 20.046 1.00 81.94 88 LYS A N 1
ATOM 647 C CA . LYS A 1 88 ? -8.531 -10.222 21.432 1.00 81.94 88 LYS A CA 1
ATOM 648 C C . LYS A 1 88 ? -8.900 -9.121 22.427 1.00 81.94 88 LYS A C 1
ATOM 650 O O . LYS A 1 88 ? -9.328 -9.419 23.537 1.00 81.94 88 LYS A O 1
ATOM 655 N N . MET A 1 89 ? -8.742 -7.854 22.043 1.00 80.62 89 MET A N 1
ATOM 656 C CA . MET A 1 89 ? -9.149 -6.718 22.872 1.00 80.62 89 MET A CA 1
ATOM 657 C C . MET A 1 89 ? -10.677 -6.611 22.980 1.00 80.62 89 MET A C 1
ATOM 659 O O . MET A 1 89 ? -11.191 -6.378 24.071 1.00 80.62 89 MET A O 1
ATOM 663 N N . ALA A 1 90 ? -11.415 -6.823 21.890 1.00 73.75 90 ALA A N 1
ATOM 664 C CA . ALA A 1 90 ? -12.877 -6.817 21.907 1.00 73.75 90 ALA A CA 1
ATOM 665 C C . ALA A 1 90 ? -13.445 -7.942 22.792 1.00 73.75 90 ALA A C 1
ATOM 667 O O . ALA A 1 90 ? -14.304 -7.689 23.632 1.00 73.75 90 ALA A O 1
ATOM 668 N N . GLU A 1 91 ? -12.895 -9.156 22.694 1.00 71.31 91 GLU A N 1
ATOM 669 C CA . GLU A 1 91 ? -13.254 -10.297 23.553 1.00 71.31 91 GLU A CA 1
ATOM 670 C C . GLU A 1 91 ? -12.974 -10.042 25.043 1.00 71.31 91 GLU A C 1
ATOM 672 O O . GLU A 1 91 ? -13.608 -10.640 25.915 1.00 71.31 91 GLU A O 1
ATOM 677 N N . SER A 1 92 ? -12.040 -9.138 25.352 1.00 67.12 92 SER A N 1
ATOM 678 C CA . SER A 1 92 ? -11.718 -8.746 26.726 1.00 67.12 92 SER A CA 1
ATOM 679 C C . SER A 1 92 ? -12.669 -7.703 27.326 1.00 67.12 92 SER A C 1
ATOM 681 O O . SER A 1 92 ? -12.487 -7.339 28.483 1.00 67.12 92 SER A O 1
ATOM 683 N N . ASN A 1 93 ? -13.696 -7.243 26.594 1.00 74.25 93 ASN A N 1
ATOM 684 C CA . ASN A 1 93 ? -14.657 -6.246 27.087 1.00 74.25 93 ASN A CA 1
ATOM 685 C C . ASN A 1 93 ? -16.144 -6.660 26.929 1.00 74.25 93 ASN A C 1
ATOM 687 O O . ASN A 1 93 ? -16.936 -5.952 26.300 1.00 74.25 93 ASN A O 1
ATOM 691 N N . PRO A 1 94 ? -16.562 -7.780 27.547 1.00 73.94 94 PRO A N 1
ATOM 692 C CA . PRO A 1 94 ? -17.938 -8.284 27.481 1.00 73.94 94 PRO A CA 1
ATOM 693 C C . PRO A 1 94 ? -18.966 -7.342 28.133 1.00 73.94 94 PRO A C 1
ATOM 695 O O . PRO A 1 94 ? -20.140 -7.354 27.769 1.00 73.94 94 PRO A O 1
ATOM 698 N N . ALA A 1 95 ? -18.542 -6.481 29.065 1.00 74.69 95 ALA A N 1
ATOM 699 C CA . ALA A 1 95 ? -19.418 -5.505 29.715 1.00 74.69 95 ALA A CA 1
ATOM 700 C C . ALA A 1 95 ? -20.000 -4.483 28.721 1.00 74.69 95 ALA A C 1
ATOM 702 O O . ALA A 1 95 ? -21.149 -4.067 28.864 1.00 74.69 95 ALA A O 1
ATOM 703 N N . THR A 1 96 ? -19.239 -4.121 27.683 1.00 75.75 96 THR A N 1
ATOM 704 C CA . THR A 1 96 ? -19.693 -3.189 26.638 1.00 75.75 96 THR A CA 1
ATOM 705 C C . THR A 1 96 ? -20.789 -3.797 25.757 1.00 75.75 96 THR A C 1
ATOM 707 O O . THR A 1 96 ? -21.721 -3.102 25.349 1.00 75.75 96 THR A O 1
ATOM 710 N N . ASP A 1 97 ? -20.729 -5.103 25.495 1.00 74.31 97 ASP A N 1
ATOM 711 C CA . ASP A 1 97 ? -21.766 -5.797 24.724 1.00 74.31 97 ASP A CA 1
ATOM 712 C C . ASP A 1 97 ? -23.077 -5.908 25.513 1.00 74.31 97 ASP A C 1
ATOM 714 O O . ASP A 1 97 ? -24.166 -5.743 24.955 1.00 74.31 97 ASP A O 1
ATOM 718 N N . VAL A 1 98 ? -22.987 -6.128 26.827 1.00 78.00 98 VAL A N 1
ATOM 719 C CA . VAL A 1 98 ? -24.150 -6.170 27.726 1.00 78.00 98 VAL A CA 1
ATOM 720 C C . VAL A 1 98 ? -24.842 -4.810 27.789 1.00 78.00 98 VAL A C 1
ATOM 722 O O . VAL A 1 98 ? -26.055 -4.725 27.600 1.00 78.00 98 VAL A O 1
ATOM 725 N N . THR A 1 99 ? -24.092 -3.730 28.012 1.00 79.88 99 THR A N 1
ATOM 726 C CA . THR A 1 99 ? -24.650 -2.375 28.155 1.00 79.88 99 THR A CA 1
ATOM 727 C C . THR A 1 99 ? -25.315 -1.901 26.866 1.00 79.88 99 THR A C 1
ATOM 729 O O . THR A 1 99 ? -26.428 -1.372 26.907 1.00 79.88 99 THR A O 1
ATOM 732 N N . LYS A 1 100 ? -24.701 -2.191 25.711 1.00 79.75 100 LYS A N 1
ATOM 733 C CA . LYS A 1 100 ? -25.268 -1.919 24.386 1.00 79.75 100 LYS A CA 1
ATOM 734 C C . LYS A 1 100 ? -26.593 -2.646 24.162 1.00 79.75 100 LYS A C 1
ATOM 736 O O . LYS A 1 100 ? -27.551 -2.022 23.715 1.00 79.75 100 LYS A O 1
ATOM 741 N N . ASN A 1 101 ? -26.661 -3.941 24.472 1.00 78.38 101 ASN A N 1
ATOM 742 C CA . ASN A 1 101 ? -27.879 -4.733 24.275 1.00 78.38 101 ASN A CA 1
ATOM 743 C C . ASN A 1 101 ? -28.995 -4.368 25.265 1.00 78.38 101 ASN A C 1
ATOM 745 O O . ASN A 1 101 ? -30.171 -4.456 24.921 1.00 78.38 101 ASN A O 1
ATOM 749 N N . LEU A 1 102 ? -28.645 -3.915 26.471 1.00 82.06 102 LEU A N 1
ATOM 750 C CA . LEU A 1 102 ? -29.607 -3.446 27.473 1.00 82.06 102 LEU A CA 1
ATOM 751 C C . LEU A 1 102 ? -29.991 -1.965 27.308 1.00 82.06 102 LEU A C 1
ATOM 753 O O . LEU A 1 102 ? -30.874 -1.488 28.021 1.00 82.06 102 LEU A O 1
ATOM 757 N N . GLY A 1 103 ? -29.335 -1.228 26.403 1.00 77.25 103 GLY A N 1
ATOM 758 C CA . GLY A 1 103 ? -29.531 0.216 26.233 1.00 77.25 103 GLY A CA 1
ATOM 759 C C . GLY A 1 103 ? -29.179 1.026 27.487 1.00 77.25 103 GLY A C 1
ATOM 760 O O . GLY A 1 103 ? -29.763 2.083 27.723 1.00 77.25 103 GLY A O 1
ATOM 761 N N . GLN A 1 104 ? -28.273 0.509 28.320 1.00 76.31 104 GLN A N 1
ATOM 762 C CA . GLN A 1 104 ? -27.857 1.116 29.583 1.00 76.31 104 GLN A CA 1
ATOM 763 C C . GLN A 1 104 ? -26.472 1.744 29.451 1.00 76.31 104 GLN A C 1
ATOM 765 O O . GLN A 1 104 ? -25.648 1.320 28.645 1.00 76.31 104 GLN A O 1
ATOM 770 N N . ASP A 1 105 ? -26.210 2.748 30.280 1.00 70.44 105 ASP A N 1
ATOM 771 C CA . ASP A 1 105 ? -24.882 3.348 30.387 1.00 70.44 105 ASP A CA 1
ATOM 772 C C . ASP A 1 105 ? -23.930 2.385 31.118 1.00 70.44 105 ASP A C 1
ATOM 774 O O . ASP A 1 105 ? -24.306 1.795 32.137 1.00 70.44 105 ASP A O 1
ATOM 778 N N . SER A 1 106 ? -22.697 2.231 30.627 1.00 60.28 106 SER A N 1
ATOM 779 C CA . SER A 1 106 ? -21.697 1.326 31.209 1.00 60.28 106 SER A CA 1
ATOM 780 C C . SER A 1 106 ? -21.355 1.655 32.656 1.00 60.28 106 SER A C 1
ATOM 782 O O . SER A 1 106 ? -21.006 0.760 33.415 1.00 60.28 106 SER A O 1
ATOM 784 N N . ALA A 1 107 ? -21.528 2.912 33.073 1.00 63.00 107 ALA A N 1
ATOM 785 C CA . ALA A 1 107 ? -21.303 3.336 34.453 1.00 63.00 107 ALA A CA 1
ATOM 786 C C . ALA A 1 107 ? -22.356 2.818 35.460 1.00 63.00 107 ALA A C 1
ATOM 788 O O . ALA A 1 107 ? -22.177 2.994 36.663 1.00 63.00 107 ALA A O 1
ATOM 789 N N . LYS A 1 108 ? -23.467 2.221 35.000 1.00 63.03 108 LYS A N 1
ATOM 790 C CA . LYS A 1 108 ? -24.590 1.786 35.857 1.00 63.03 108 LYS A CA 1
ATOM 791 C C . LYS A 1 108 ? -24.624 0.286 36.148 1.00 63.03 108 LYS A C 1
ATOM 793 O O . LYS A 1 108 ? -25.440 -0.145 36.959 1.00 63.03 108 LYS A O 1
ATOM 798 N N . LEU A 1 109 ? -23.787 -0.504 35.480 1.00 65.50 109 LEU A N 1
ATOM 799 C CA . LEU A 1 109 ? -23.750 -1.958 35.617 1.00 65.50 109 LEU A CA 1
ATOM 800 C C . LEU A 1 109 ? -22.405 -2.368 36.221 1.00 65.50 109 LEU A C 1
ATOM 802 O O . LEU A 1 109 ? -21.412 -2.479 35.511 1.00 65.50 109 LEU A O 1
ATOM 806 N N . ASP A 1 110 ? -22.385 -2.583 37.536 1.00 73.38 110 ASP A N 1
ATOM 807 C CA . ASP A 1 110 ? -21.227 -3.138 38.244 1.00 73.38 110 ASP A CA 1
ATOM 808 C C . ASP A 1 110 ? -21.223 -4.666 38.081 1.00 73.38 110 ASP A C 1
ATOM 810 O O . ASP A 1 110 ? -21.805 -5.411 38.872 1.00 73.38 110 ASP A O 1
ATOM 814 N N . LEU A 1 111 ? -20.669 -5.128 36.959 1.00 72.81 111 LEU A N 1
ATOM 815 C CA . LEU A 1 111 ? -20.577 -6.542 36.610 1.00 72.81 111 LEU A CA 1
ATOM 816 C C . LEU A 1 111 ? -19.123 -6.997 36.685 1.00 72.81 111 LEU A C 1
ATOM 818 O O . LEU A 1 111 ? -18.229 -6.361 36.133 1.00 72.81 111 LEU A O 1
ATOM 822 N N . THR A 1 112 ? -18.899 -8.154 37.304 1.00 82.31 112 THR A N 1
ATOM 823 C CA . THR A 1 112 ? -17.630 -8.871 37.155 1.00 82.31 112 THR A CA 1
ATOM 824 C C . THR A 1 112 ? -17.494 -9.388 35.720 1.00 82.31 112 THR A C 1
ATOM 826 O O . THR A 1 112 ? -18.501 -9.643 35.056 1.00 82.31 112 THR A O 1
ATOM 829 N N . ASP A 1 113 ? -16.266 -9.620 35.250 1.00 80.44 113 ASP A N 1
ATOM 830 C CA . ASP A 1 113 ? -16.018 -10.167 33.905 1.00 80.44 113 ASP A CA 1
ATOM 831 C C . ASP A 1 113 ? -16.772 -11.481 33.645 1.00 80.44 113 ASP A C 1
ATOM 833 O O . ASP A 1 113 ? -17.255 -11.716 32.539 1.00 80.44 113 ASP A O 1
ATOM 837 N N . GLU A 1 114 ? -16.901 -12.333 34.666 1.00 82.44 114 GLU A N 1
ATOM 838 C CA . GLU A 1 114 ? -17.663 -13.587 34.601 1.00 82.44 114 GLU A CA 1
ATOM 839 C C . GLU A 1 114 ? -19.156 -13.323 34.360 1.00 82.44 114 GLU A C 1
ATOM 841 O O . GLU A 1 114 ? -19.728 -13.815 33.386 1.00 82.44 114 GLU A O 1
ATOM 846 N N . HIS A 1 115 ? -19.778 -12.463 35.172 1.00 82.31 115 HIS A N 1
ATOM 847 C CA . HIS A 1 115 ? -21.190 -12.120 34.999 1.00 82.31 115 HIS A CA 1
ATOM 848 C C . HIS A 1 115 ? -21.450 -11.372 33.689 1.00 82.31 115 HIS A C 1
ATOM 850 O O . HIS A 1 115 ? -22.476 -11.602 33.051 1.00 82.31 115 HIS A O 1
ATOM 856 N N . ALA A 1 116 ? -20.521 -10.522 33.246 1.00 81.12 116 ALA A N 1
ATOM 857 C CA . ALA A 1 116 ? -20.614 -9.841 31.962 1.00 81.12 116 ALA A CA 1
ATOM 858 C C . ALA A 1 116 ? -20.576 -10.833 30.788 1.00 81.12 116 ALA A C 1
ATOM 860 O O . ALA A 1 116 ? -21.389 -10.719 29.874 1.00 81.12 116 ALA A O 1
ATOM 861 N N . LYS A 1 117 ? -19.701 -11.848 30.825 1.00 81.25 117 LYS A N 1
ATOM 862 C CA . LYS A 1 117 ? -19.658 -12.910 29.799 1.00 81.25 117 LYS A CA 1
ATOM 863 C C . LYS A 1 117 ? -20.939 -13.733 29.773 1.00 81.25 117 LYS A C 1
ATOM 865 O O . LYS A 1 117 ? -21.478 -13.980 28.697 1.00 81.25 117 LYS A O 1
ATOM 870 N N . GLN A 1 118 ? -21.439 -14.133 30.940 1.00 81.56 118 GLN A N 1
ATOM 871 C CA . GLN A 1 118 ? -22.690 -14.886 31.043 1.00 81.56 118 GLN A CA 1
ATOM 872 C C . GLN A 1 118 ? -23.879 -14.067 30.524 1.00 81.56 118 GLN A C 1
ATOM 874 O O . GLN A 1 118 ? -24.660 -14.560 29.712 1.00 81.56 118 GLN A O 1
ATOM 879 N N . ALA A 1 119 ? -23.987 -12.798 30.927 1.00 83.00 119 ALA A N 1
ATOM 880 C CA . ALA A 1 119 ? -25.033 -11.897 30.456 1.00 83.00 119 ALA A CA 1
ATOM 881 C C . ALA A 1 119 ? -24.940 -11.650 28.942 1.00 83.00 119 ALA A C 1
ATOM 883 O O . ALA A 1 119 ? -25.958 -11.717 28.259 1.00 83.00 119 ALA A O 1
ATOM 884 N N . ALA A 1 120 ? -23.740 -11.436 28.395 1.00 81.50 120 ALA A N 1
ATOM 885 C CA . ALA A 1 120 ? -23.537 -11.275 26.955 1.00 81.50 120 ALA A CA 1
ATOM 886 C C . ALA A 1 120 ? -23.977 -12.525 26.175 1.00 81.50 120 ALA A C 1
ATOM 888 O O . ALA A 1 120 ? -24.675 -12.403 25.170 1.00 81.50 120 ALA A O 1
ATOM 889 N N . ALA A 1 121 ? -23.643 -13.724 26.667 1.00 82.75 121 ALA A N 1
ATOM 890 C CA . ALA A 1 121 ? -24.043 -14.988 26.048 1.00 82.75 121 ALA A CA 1
ATOM 891 C C . ALA A 1 121 ? -25.564 -15.226 26.087 1.00 82.75 121 ALA A C 1
ATOM 893 O O . ALA A 1 121 ? -26.111 -15.827 25.164 1.00 82.75 121 ALA A O 1
ATOM 894 N N . ILE A 1 122 ? -26.253 -14.746 27.129 1.00 83.38 122 ILE A N 1
ATOM 895 C CA . ILE A 1 122 ? -27.721 -14.787 27.220 1.00 83.38 122 ILE A CA 1
ATOM 896 C C . ILE A 1 122 ? -28.352 -13.793 26.240 1.00 83.38 122 ILE A C 1
ATOM 898 O O . ILE A 1 122 ? -29.326 -14.127 25.566 1.00 83.38 122 ILE A O 1
ATOM 902 N N . LEU A 1 123 ? -27.817 -12.572 26.176 1.00 84.00 123 LEU A N 1
ATOM 903 C CA . LEU A 1 123 ? -28.380 -11.481 25.380 1.00 84.00 123 LEU A CA 1
ATOM 904 C C . LEU A 1 123 ? -28.171 -11.683 23.877 1.00 84.00 123 LEU A C 1
ATOM 906 O O . LEU A 1 123 ? -29.066 -11.374 23.092 1.00 84.00 123 LEU A O 1
ATOM 910 N N . ASP A 1 124 ? -27.014 -12.203 23.470 1.00 82.12 124 ASP A N 1
ATOM 911 C CA . ASP A 1 124 ? -26.705 -12.468 22.067 1.00 82.12 124 ASP A CA 1
ATOM 912 C C . ASP A 1 124 ? -25.828 -13.723 21.892 1.00 82.12 124 ASP A C 1
ATOM 914 O O . ASP A 1 124 ? -24.628 -13.628 21.613 1.00 82.12 124 ASP A O 1
ATOM 918 N N . PRO A 1 125 ? -26.418 -14.929 21.977 1.00 81.81 125 PRO A N 1
ATOM 919 C CA . PRO A 1 125 ? -25.686 -16.177 21.754 1.00 81.81 125 PRO A CA 1
ATOM 920 C C . PRO A 1 125 ? -25.104 -16.287 20.331 1.00 81.81 125 PRO A C 1
ATOM 922 O O . PRO A 1 125 ? -24.193 -17.078 20.087 1.00 81.81 125 PRO A O 1
ATOM 925 N N . GLY A 1 126 ? -25.614 -15.500 19.375 1.00 84.81 126 GLY A N 1
ATOM 926 C CA . GLY A 1 126 ? -25.151 -15.473 17.988 1.00 84.81 126 GLY A CA 1
ATOM 927 C C . GLY A 1 126 ? -24.031 -14.466 17.708 1.00 84.81 126 GLY A C 1
ATOM 928 O O . GLY A 1 126 ? -23.490 -14.486 16.598 1.00 84.81 126 GLY A O 1
ATOM 929 N N . ALA A 1 127 ? -23.668 -13.603 18.667 1.00 80.69 127 ALA A N 1
ATOM 930 C CA . ALA A 1 127 ? -22.725 -12.495 18.484 1.00 80.69 127 ALA A CA 1
ATOM 931 C C . ALA A 1 127 ? -21.402 -12.955 17.866 1.00 80.69 127 ALA A C 1
ATOM 933 O O . ALA A 1 127 ? -20.991 -12.459 16.817 1.00 80.69 127 ALA A O 1
ATOM 934 N N . ALA A 1 128 ? -20.768 -13.959 18.479 1.00 79.44 128 ALA A N 1
ATOM 935 C CA . ALA A 1 128 ? -19.473 -14.473 18.044 1.00 79.44 128 ALA A CA 1
ATOM 936 C C . ALA A 1 128 ? -19.521 -15.017 16.607 1.00 79.44 128 ALA A C 1
ATOM 938 O O . ALA A 1 128 ? -18.646 -14.715 15.797 1.00 79.44 128 ALA A O 1
ATOM 939 N N . THR A 1 129 ? -20.584 -15.752 16.265 1.00 84.00 129 THR A N 1
ATOM 940 C CA . THR A 1 129 ? -20.764 -16.321 14.920 1.00 84.00 129 THR A CA 1
ATOM 941 C C . THR A 1 129 ? -20.977 -15.221 13.877 1.00 84.00 129 THR A C 1
ATOM 943 O O . THR A 1 129 ? -20.366 -15.256 12.810 1.00 84.00 129 THR A O 1
ATOM 946 N N . ARG A 1 130 ? -21.799 -14.205 14.183 1.00 88.00 130 ARG A N 1
ATOM 947 C CA . ARG A 1 130 ? -22.015 -13.057 13.286 1.00 88.00 130 ARG A CA 1
ATOM 948 C C . ARG A 1 130 ? -20.750 -12.229 13.096 1.00 88.00 130 ARG A C 1
ATOM 950 O O . ARG A 1 130 ? -20.442 -11.862 11.965 1.00 88.00 130 ARG A O 1
ATOM 957 N N . ASN A 1 131 ? -20.012 -11.970 14.172 1.00 83.56 131 ASN A N 1
ATOM 958 C CA . ASN A 1 131 ? -18.762 -11.217 14.120 1.00 83.56 131 ASN A CA 1
ATOM 959 C C . ASN A 1 131 ? -17.719 -11.948 13.265 1.00 83.56 131 ASN A C 1
ATOM 961 O O . ASN A 1 131 ? -17.127 -11.336 12.378 1.00 83.56 131 ASN A O 1
ATOM 965 N N . ALA A 1 132 ? -17.553 -13.260 13.459 1.00 85.00 132 ALA A N 1
ATOM 966 C CA . ALA A 1 132 ? -16.659 -14.076 12.641 1.00 85.00 132 ALA A CA 1
ATOM 967 C C . ALA A 1 132 ? -17.042 -14.032 11.151 1.00 85.00 132 ALA A C 1
ATOM 969 O O . ALA A 1 132 ? -16.192 -13.747 10.309 1.00 85.00 132 ALA A O 1
ATOM 970 N N . ALA A 1 133 ? -18.327 -14.214 10.828 1.00 88.56 133 ALA A N 1
ATOM 971 C CA . ALA A 1 133 ? -18.815 -14.154 9.450 1.00 88.56 133 ALA A CA 1
ATOM 972 C C . ALA A 1 133 ? -18.615 -12.768 8.808 1.00 88.56 133 ALA A C 1
ATOM 974 O O . ALA A 1 133 ? -18.266 -12.666 7.631 1.00 88.56 133 ALA A O 1
ATOM 975 N N . MET A 1 134 ? -18.800 -11.687 9.573 1.00 88.69 134 MET A N 1
ATOM 976 C CA . MET A 1 134 ? -18.565 -10.321 9.098 1.00 88.69 134 MET A CA 1
ATOM 977 C C . MET A 1 134 ? -17.086 -10.084 8.772 1.00 88.69 134 MET A C 1
ATOM 979 O O . MET A 1 134 ? -16.775 -9.519 7.722 1.00 88.69 134 MET A O 1
ATOM 983 N N . ILE A 1 135 ? -16.178 -10.536 9.640 1.00 89.50 135 ILE A N 1
ATOM 984 C CA . ILE A 1 135 ? -14.727 -10.408 9.444 1.00 89.50 135 ILE A CA 1
ATOM 985 C C . ILE A 1 135 ? -14.276 -11.224 8.238 1.00 89.50 135 ILE A C 1
ATOM 987 O O . ILE A 1 135 ? -13.546 -10.710 7.393 1.00 89.50 135 ILE A O 1
ATOM 991 N N . GLU A 1 136 ? -14.745 -12.465 8.119 1.00 89.81 136 GLU A N 1
ATOM 992 C CA . GLU A 1 136 ? -14.436 -13.326 6.980 1.00 89.81 136 GLU A CA 1
ATOM 993 C C . GLU A 1 136 ? -14.937 -12.713 5.667 1.00 89.81 136 GLU A C 1
ATOM 995 O O . GLU A 1 136 ? -14.199 -12.656 4.679 1.00 89.81 136 GLU A O 1
ATOM 1000 N N . SER A 1 137 ? -16.161 -12.177 5.661 1.00 92.81 137 SER A N 1
ATOM 1001 C CA . SER A 1 137 ? -16.726 -11.492 4.498 1.00 92.81 137 SER A CA 1
ATOM 1002 C C . SER A 1 137 ? -15.908 -10.260 4.114 1.00 92.81 137 SER A C 1
ATOM 1004 O O . SER A 1 137 ? -15.622 -10.059 2.930 1.00 92.81 137 SER A O 1
ATOM 1006 N N . LEU A 1 138 ? -15.519 -9.436 5.092 1.00 91.50 138 LEU A N 1
ATOM 1007 C CA . LEU A 1 138 ? -14.687 -8.257 4.858 1.00 91.50 138 LEU A CA 1
ATOM 1008 C C . LEU A 1 138 ? -13.331 -8.665 4.276 1.00 91.50 138 LEU A C 1
ATOM 1010 O O . LEU A 1 138 ? -12.935 -8.159 3.228 1.00 91.50 138 LEU A O 1
ATOM 1014 N N . GLN A 1 139 ? -12.658 -9.629 4.901 1.00 88.69 139 GLN A N 1
ATOM 1015 C CA . GLN A 1 139 ? -11.375 -10.142 4.438 1.00 88.69 139 GLN A CA 1
ATOM 1016 C C . GLN A 1 139 ? -11.475 -10.675 3.002 1.00 88.69 139 GLN A C 1
ATOM 1018 O O . GLN A 1 139 ? -10.672 -10.301 2.151 1.00 88.69 139 GLN A O 1
ATOM 1023 N N . SER A 1 140 ? -12.488 -11.495 2.706 1.00 90.81 140 SER A N 1
ATOM 1024 C CA . SER A 1 140 ? -12.717 -12.055 1.369 1.00 90.81 140 SER A CA 1
ATOM 1025 C C . SER A 1 140 ? -12.916 -10.963 0.317 1.00 90.81 140 SER A C 1
ATOM 1027 O O . SER A 1 140 ? -12.320 -11.023 -0.762 1.00 90.81 140 SER A O 1
ATOM 1029 N N . ALA A 1 141 ? -13.719 -9.941 0.627 1.00 92.44 141 ALA A N 1
ATOM 1030 C CA . ALA A 1 141 ? -13.952 -8.816 -0.273 1.00 92.44 141 ALA A CA 1
ATOM 1031 C C . ALA A 1 141 ? -12.656 -8.044 -0.561 1.00 92.44 141 ALA A C 1
ATOM 1033 O O . ALA A 1 141 ? -12.363 -7.743 -1.719 1.00 92.44 141 ALA A O 1
ATOM 1034 N N . MET A 1 142 ? -11.848 -7.782 0.468 1.00 89.50 142 MET A N 1
ATOM 1035 C CA . MET A 1 142 ? -10.584 -7.060 0.320 1.00 89.50 142 MET A CA 1
ATOM 1036 C C . MET A 1 142 ? -9.543 -7.866 -0.458 1.00 89.50 142 MET A C 1
ATOM 1038 O O . MET A 1 142 ? -8.917 -7.331 -1.370 1.00 89.50 142 MET A O 1
ATOM 1042 N N . THR A 1 143 ? -9.399 -9.164 -0.180 1.00 88.50 143 THR A N 1
ATOM 1043 C CA . THR A 1 143 ? -8.506 -10.055 -0.936 1.00 88.50 143 THR A CA 1
ATOM 1044 C C . THR A 1 143 ? -8.883 -10.096 -2.419 1.00 88.50 143 THR A C 1
ATOM 1046 O O . THR A 1 143 ? -8.005 -9.987 -3.273 1.00 88.50 143 THR A O 1
ATOM 1049 N N . LYS A 1 144 ? -10.181 -10.186 -2.744 1.00 90.38 144 LYS A N 1
ATOM 1050 C CA . LYS A 1 144 ? -10.668 -10.140 -4.134 1.00 90.38 144 LYS A CA 1
ATOM 1051 C C . LYS A 1 144 ? -10.365 -8.803 -4.807 1.00 90.38 144 LYS A C 1
ATOM 1053 O O . LYS A 1 144 ? -9.922 -8.799 -5.951 1.00 90.38 144 LYS A O 1
ATOM 1058 N N . ALA A 1 145 ? -10.570 -7.690 -4.103 1.00 91.81 145 ALA A N 1
ATOM 1059 C CA . ALA A 1 145 ? -10.252 -6.363 -4.623 1.00 91.81 145 ALA A CA 1
ATOM 1060 C C . ALA A 1 145 ? -8.753 -6.225 -4.936 1.00 91.81 145 ALA A C 1
ATOM 1062 O O . ALA A 1 145 ? -8.394 -5.784 -6.024 1.00 91.81 145 ALA A O 1
ATOM 1063 N N . MET A 1 146 ? -7.875 -6.677 -4.034 1.00 89.88 146 MET A N 1
ATOM 1064 C CA . MET A 1 146 ? -6.425 -6.642 -4.258 1.00 89.88 146 MET A CA 1
ATOM 1065 C C . MET A 1 146 ? -6.000 -7.529 -5.429 1.00 89.88 146 MET A C 1
ATOM 1067 O O . MET A 1 146 ? -5.210 -7.095 -6.262 1.00 89.88 146 MET A O 1
ATOM 1071 N N . ALA A 1 147 ? -6.561 -8.736 -5.541 1.00 89.62 147 ALA A N 1
ATOM 1072 C CA . ALA A 1 147 ? -6.288 -9.624 -6.669 1.00 89.62 147 ALA A CA 1
ATOM 1073 C C . ALA A 1 147 ? -6.722 -9.014 -8.015 1.00 89.62 147 ALA A C 1
ATOM 1075 O O . ALA A 1 147 ? -6.049 -9.220 -9.020 1.00 89.62 147 ALA A O 1
ATOM 1076 N N . ALA A 1 148 ? -7.817 -8.246 -8.036 1.00 91.94 148 ALA A N 1
ATOM 1077 C CA . ALA A 1 148 ? -8.293 -7.563 -9.237 1.00 91.94 148 ALA A CA 1
ATOM 1078 C C . ALA A 1 148 ? -7.407 -6.374 -9.646 1.00 91.94 148 ALA A C 1
ATOM 1080 O O . ALA A 1 148 ? -7.267 -6.109 -10.833 1.00 91.94 148 ALA A O 1
ATOM 1081 N N . MET A 1 149 ? -6.803 -5.676 -8.679 1.00 92.62 149 MET A N 1
ATOM 1082 C CA . MET A 1 149 ? -5.915 -4.531 -8.929 1.00 92.62 149 MET A CA 1
ATOM 1083 C C . MET A 1 149 ? -4.482 -4.938 -9.291 1.00 92.62 149 MET A C 1
ATOM 1085 O O . MET A 1 149 ? -3.742 -4.161 -9.893 1.00 92.62 149 MET A O 1
ATOM 1089 N N . GLU A 1 150 ? -4.067 -6.140 -8.893 1.00 91.81 150 GLU A N 1
ATOM 1090 C CA . GLU A 1 150 ? -2.690 -6.602 -9.044 1.00 91.81 150 GLU A CA 1
ATOM 1091 C C . GLU A 1 150 ? -2.162 -6.566 -10.495 1.00 91.81 150 GLU A C 1
ATOM 1093 O O . GLU A 1 150 ? -1.022 -6.131 -10.670 1.00 91.81 150 GLU A O 1
ATOM 1098 N N . PRO A 1 151 ? -2.925 -6.958 -11.541 1.00 94.25 151 PRO A N 1
ATOM 1099 C CA . PRO A 1 151 ? -2.443 -6.911 -12.922 1.00 94.25 151 PRO A CA 1
ATOM 1100 C C . PRO A 1 151 ? -2.074 -5.497 -13.385 1.00 94.25 151 PRO A C 1
ATOM 1102 O O . PRO A 1 151 ? -0.975 -5.298 -13.900 1.00 94.25 151 PRO A O 1
ATOM 1105 N N . ASP A 1 152 ? -2.949 -4.518 -13.146 1.00 92.88 152 ASP A N 1
ATOM 1106 C CA . ASP A 1 152 ? -2.732 -3.127 -13.562 1.00 92.88 152 ASP A CA 1
ATOM 1107 C C . ASP A 1 152 ? -1.568 -2.497 -12.796 1.00 92.88 152 ASP A C 1
ATOM 1109 O O . ASP A 1 152 ? -0.733 -1.792 -13.363 1.00 92.88 152 ASP A O 1
ATOM 1113 N N . MET A 1 153 ? -1.458 -2.803 -11.502 1.00 92.00 153 MET A N 1
ATOM 1114 C CA . MET A 1 153 ? -0.332 -2.342 -10.700 1.00 92.00 153 MET A CA 1
ATOM 1115 C C . MET A 1 153 ? 0.990 -2.946 -11.187 1.00 92.00 153 MET A C 1
ATOM 1117 O O . MET A 1 153 ? 1.995 -2.241 -11.271 1.00 92.00 153 MET A O 1
ATOM 1121 N N . ARG A 1 154 ? 0.999 -4.234 -11.553 1.00 93.62 154 ARG A N 1
ATOM 1122 C CA . ARG A 1 154 ? 2.183 -4.909 -12.100 1.00 93.62 154 ARG A CA 1
ATOM 1123 C C . ARG A 1 154 ? 2.599 -4.320 -13.445 1.00 93.62 154 ARG A C 1
ATOM 1125 O O . ARG A 1 154 ? 3.795 -4.165 -13.687 1.00 93.62 154 ARG A O 1
ATOM 1132 N N . GLU A 1 155 ? 1.634 -3.973 -14.292 1.00 94.38 155 GLU A N 1
ATOM 1133 C CA . GLU A 1 155 ? 1.880 -3.273 -15.554 1.00 94.38 155 GLU A CA 1
ATOM 1134 C C . GLU A 1 155 ? 2.504 -1.895 -15.299 1.00 94.38 155 GLU A C 1
ATOM 1136 O O . GLU A 1 155 ? 3.586 -1.616 -15.813 1.00 94.38 155 GLU A O 1
ATOM 1141 N N . GLY A 1 156 ? 1.905 -1.080 -14.423 1.00 94.31 156 GLY A N 1
ATOM 1142 C CA . GLY A 1 156 ? 2.439 0.239 -14.068 1.00 94.31 156 GLY A CA 1
ATOM 1143 C C . GLY A 1 156 ? 3.845 0.175 -13.458 1.00 94.31 156 GLY A C 1
ATOM 1144 O O . GLY A 1 156 ? 4.710 0.988 -13.786 1.00 94.31 156 GLY A O 1
ATOM 1145 N N . MET A 1 157 ? 4.126 -0.832 -12.624 1.00 94.44 157 MET A N 1
ATOM 1146 C CA . MET A 1 157 ? 5.477 -1.075 -12.110 1.00 94.44 157 MET A CA 1
ATOM 1147 C C . MET A 1 157 ? 6.452 -1.483 -13.220 1.00 94.44 157 MET A C 1
ATOM 1149 O O . MET A 1 157 ? 7.589 -1.017 -13.223 1.00 94.44 157 MET A O 1
ATOM 1153 N N . ALA A 1 158 ? 6.036 -2.315 -14.178 1.00 96.88 158 ALA A N 1
ATOM 1154 C CA . ALA A 1 158 ? 6.886 -2.694 -15.304 1.00 96.88 158 ALA A CA 1
ATOM 1155 C C . ALA A 1 158 ? 7.235 -1.481 -16.183 1.00 96.88 158 ALA A C 1
ATOM 1157 O O . ALA A 1 158 ? 8.392 -1.328 -16.577 1.00 96.88 158 ALA A O 1
ATOM 1158 N N . GLU A 1 159 ? 6.277 -0.590 -16.441 1.00 97.00 159 GLU A N 1
ATOM 1159 C CA . GLU A 1 159 ? 6.531 0.671 -17.145 1.00 97.00 159 GLU A CA 1
ATOM 1160 C C . GLU A 1 159 ? 7.498 1.562 -16.363 1.00 97.00 159 GLU A C 1
ATOM 1162 O O . GLU A 1 159 ? 8.503 2.011 -16.915 1.00 97.00 159 GLU A O 1
ATOM 1167 N N . ALA A 1 160 ? 7.268 1.744 -15.059 1.00 96.69 160 ALA A N 1
ATOM 1168 C CA . ALA A 1 160 ? 8.172 2.503 -14.201 1.00 96.69 160 ALA A CA 1
ATOM 1169 C C . ALA A 1 160 ? 9.598 1.926 -14.224 1.00 96.69 160 ALA A C 1
ATOM 1171 O O . ALA A 1 160 ? 10.569 2.680 -14.290 1.00 96.69 160 ALA A O 1
ATOM 1172 N N . TYR A 1 161 ? 9.752 0.602 -14.234 1.00 97.19 161 TYR A N 1
ATOM 1173 C CA . TYR A 1 161 ? 11.064 -0.037 -14.340 1.00 97.19 161 TYR A CA 1
ATOM 1174 C C . TYR A 1 161 ? 11.711 0.184 -15.711 1.00 97.19 161 TYR A C 1
ATOM 1176 O O . TYR A 1 161 ? 12.909 0.442 -15.787 1.00 97.19 161 TYR A O 1
ATOM 1184 N N . ALA A 1 162 ? 10.936 0.138 -16.794 1.00 97.62 162 ALA A N 1
ATOM 1185 C CA . ALA A 1 162 ? 11.437 0.406 -18.140 1.00 97.62 162 ALA A CA 1
ATOM 1186 C C . ALA A 1 162 ? 11.901 1.866 -18.328 1.00 97.62 162 ALA A C 1
ATOM 1188 O O . ALA A 1 162 ? 12.832 2.127 -19.098 1.00 97.62 162 ALA A O 1
ATOM 1189 N N . VAL A 1 163 ? 11.269 2.808 -17.618 1.00 97.62 163 VAL A N 1
ATOM 1190 C CA . VAL A 1 163 ? 11.648 4.229 -17.584 1.00 97.62 163 VAL A CA 1
ATOM 1191 C C . VAL A 1 163 ? 12.940 4.448 -16.805 1.00 97.62 163 VAL A C 1
ATOM 1193 O O . VAL A 1 163 ? 13.829 5.143 -17.294 1.00 97.62 163 VAL A O 1
ATOM 1196 N N . ASN A 1 164 ? 13.036 3.869 -15.607 1.00 97.56 164 ASN A N 1
ATOM 1197 C CA . ASN A 1 164 ? 14.078 4.217 -14.639 1.00 97.56 164 ASN A CA 1
ATOM 1198 C C . ASN A 1 164 ? 15.347 3.366 -14.750 1.00 97.56 164 ASN A C 1
ATOM 1200 O O . ASN A 1 164 ? 16.394 3.806 -14.286 1.00 97.56 164 ASN A O 1
ATOM 1204 N N . PHE A 1 165 ? 15.272 2.183 -15.364 1.00 97.81 165 PHE A N 1
ATOM 1205 C CA . PHE A 1 165 ? 16.409 1.274 -15.487 1.00 97.81 165 PHE A CA 1
ATOM 1206 C C . PHE A 1 165 ? 16.764 1.007 -16.947 1.00 97.81 165 PHE A C 1
ATOM 1208 O O . PHE A 1 165 ? 15.906 0.896 -17.830 1.00 97.81 165 PHE A O 1
ATOM 1215 N N . ASN A 1 166 ? 18.059 0.877 -17.214 1.00 97.38 166 ASN A N 1
ATOM 1216 C CA . ASN A 1 166 ? 18.561 0.418 -18.501 1.00 97.38 166 ASN A CA 1
ATOM 1217 C C . ASN A 1 166 ? 18.551 -1.122 -18.593 1.00 97.38 166 ASN A C 1
ATOM 1219 O O . ASN A 1 166 ? 18.328 -1.834 -17.615 1.00 97.38 166 ASN A O 1
ATOM 1223 N N . SER A 1 167 ? 18.813 -1.660 -19.787 1.00 96.81 167 SER A N 1
ATOM 1224 C CA . SER A 1 167 ? 18.749 -3.108 -20.034 1.00 96.81 167 SER A CA 1
ATOM 1225 C C . SER A 1 167 ? 19.714 -3.926 -19.172 1.00 96.81 167 SER A C 1
ATO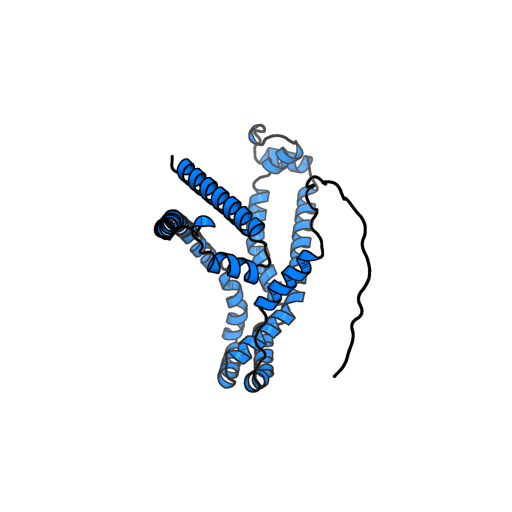M 1227 O O . SER A 1 167 ? 19.379 -5.045 -18.787 1.00 96.81 167 SER A O 1
ATOM 1229 N N . LYS A 1 168 ? 20.900 -3.387 -18.862 1.00 97.38 168 LYS A N 1
ATOM 1230 C CA . LYS A 1 168 ? 21.873 -4.070 -18.006 1.00 97.38 168 LYS A CA 1
ATOM 1231 C C . LYS A 1 168 ? 21.382 -4.118 -16.561 1.00 97.38 168 LYS A C 1
ATOM 1233 O O . LYS A 1 168 ? 21.430 -5.178 -15.952 1.00 97.38 168 LYS A O 1
ATOM 1238 N N . GLU A 1 169 ? 20.874 -3.007 -16.041 1.00 98.12 169 GLU A N 1
ATOM 1239 C CA . GLU A 1 169 ? 20.331 -2.941 -14.680 1.00 98.12 169 GLU A CA 1
ATOM 1240 C C . GLU A 1 169 ? 19.143 -3.889 -14.509 1.00 98.12 169 GLU A C 1
ATOM 1242 O O . GLU A 1 169 ? 19.099 -4.643 -13.542 1.00 98.12 169 GLU A O 1
ATOM 1247 N N . LEU A 1 170 ? 18.223 -3.939 -15.480 1.00 98.00 170 LEU A N 1
ATOM 1248 C CA . LEU A 1 170 ? 17.107 -4.890 -15.458 1.00 98.00 170 LEU A CA 1
ATOM 1249 C C . LEU A 1 170 ? 17.588 -6.349 -15.418 1.00 98.00 170 LEU A C 1
ATOM 1251 O O . LEU A 1 170 ? 17.026 -7.158 -14.678 1.00 98.00 170 LEU A O 1
ATOM 1255 N N . ALA A 1 171 ? 18.635 -6.685 -16.176 1.00 97.31 171 ALA A N 1
ATOM 1256 C CA . ALA A 1 171 ? 19.223 -8.023 -16.173 1.00 97.31 171 ALA A CA 1
ATOM 1257 C C . ALA A 1 171 ? 19.925 -8.352 -14.845 1.00 97.31 171 ALA A C 1
ATOM 1259 O O . ALA A 1 171 ? 19.742 -9.448 -14.313 1.00 97.31 171 ALA A O 1
ATOM 1260 N N . ASP A 1 172 ? 20.682 -7.407 -14.282 1.00 98.06 172 ASP A N 1
ATOM 1261 C CA . ASP A 1 172 ? 21.365 -7.578 -12.996 1.00 98.06 172 ASP A CA 1
ATOM 1262 C C . ASP A 1 172 ? 20.347 -7.773 -11.856 1.00 98.06 172 ASP A C 1
ATOM 1264 O O . ASP A 1 172 ? 20.504 -8.663 -11.015 1.00 98.06 172 ASP A O 1
ATOM 1268 N N . ILE A 1 173 ? 19.256 -6.999 -11.858 1.00 96.69 173 ILE A N 1
ATOM 1269 C CA . ILE A 1 173 ? 18.167 -7.125 -10.881 1.00 96.69 173 ILE A CA 1
ATOM 1270 C C . ILE A 1 173 ? 17.463 -8.485 -11.033 1.00 96.69 173 ILE A C 1
ATOM 1272 O O . ILE A 1 173 ? 17.222 -9.168 -10.035 1.00 96.69 173 ILE A O 1
ATOM 1276 N N . ALA A 1 174 ? 17.181 -8.923 -12.264 1.00 96.19 174 ALA A N 1
ATOM 1277 C CA . ALA A 1 174 ? 16.598 -10.243 -12.520 1.00 96.19 174 ALA A CA 1
ATOM 1278 C C . ALA A 1 174 ? 17.497 -11.382 -12.021 1.00 96.19 174 ALA A C 1
ATOM 1280 O O . ALA A 1 174 ? 17.015 -12.317 -11.374 1.00 96.19 174 ALA A O 1
ATOM 1281 N N . ALA A 1 175 ? 18.809 -11.281 -12.251 1.00 97.38 175 ALA A N 1
ATOM 1282 C CA . ALA A 1 175 ? 19.783 -12.247 -11.759 1.00 97.38 175 ALA A CA 1
ATOM 1283 C C . ALA A 1 175 ? 19.810 -12.295 -10.224 1.00 97.38 175 ALA A C 1
ATOM 1285 O O . ALA A 1 175 ? 19.814 -13.383 -9.646 1.00 97.38 175 ALA A O 1
ATOM 1286 N N . PHE A 1 176 ? 19.752 -11.141 -9.549 1.00 96.62 176 PHE A N 1
ATOM 1287 C CA . PHE A 1 176 ? 19.649 -11.089 -8.089 1.00 96.62 176 PHE A CA 1
ATOM 1288 C C . PHE A 1 176 ? 18.392 -11.807 -7.584 1.00 96.62 176 PHE A C 1
ATOM 1290 O O . PHE A 1 176 ? 18.489 -12.686 -6.723 1.00 96.62 176 PHE A O 1
ATOM 1297 N N . PHE A 1 177 ? 17.222 -11.497 -8.144 1.00 94.75 177 PHE A N 1
ATOM 1298 C CA . PHE A 1 177 ? 15.964 -12.127 -7.737 1.00 94.75 177 PHE A CA 1
ATOM 1299 C C . PHE A 1 177 ? 15.851 -13.599 -8.140 1.00 94.75 177 PHE A C 1
ATOM 1301 O O . PHE A 1 177 ? 14.968 -14.290 -7.636 1.00 94.75 177 PHE A O 1
ATOM 1308 N N . ALA A 1 178 ? 16.720 -14.103 -9.019 1.00 94.44 178 ALA A N 1
ATOM 1309 C CA . ALA A 1 178 ? 16.795 -15.528 -9.343 1.00 94.44 178 ALA A CA 1
ATOM 1310 C C . ALA A 1 178 ? 17.526 -16.332 -8.254 1.00 94.44 178 ALA A C 1
ATOM 1312 O O . ALA A 1 178 ? 17.440 -17.559 -8.220 1.00 94.44 178 ALA A O 1
ATOM 1313 N N . THR A 1 179 ? 18.230 -15.659 -7.339 1.00 95.81 179 THR A N 1
ATOM 1314 C CA . THR A 1 179 ? 18.866 -16.313 -6.192 1.00 95.81 179 THR A CA 1
ATOM 1315 C C . THR A 1 179 ? 17.841 -16.649 -5.096 1.00 95.81 179 THR A C 1
ATOM 1317 O O . THR A 1 179 ? 16.863 -15.915 -4.919 1.00 95.81 179 THR A O 1
ATOM 1320 N N . PRO A 1 180 ? 18.074 -17.692 -4.271 1.00 93.56 180 PRO A N 1
ATOM 1321 C CA . PRO A 1 180 ? 17.204 -18.002 -3.130 1.00 93.56 180 PRO A CA 1
ATOM 1322 C C . PRO A 1 180 ? 17.037 -16.829 -2.149 1.00 93.56 180 PRO A C 1
ATOM 1324 O O . PRO A 1 180 ? 15.940 -16.576 -1.638 1.00 93.56 180 PRO A O 1
ATOM 1327 N N . SER A 1 181 ? 18.117 -16.079 -1.910 1.00 94.62 181 SER A N 1
ATOM 1328 C CA . SER A 1 181 ? 18.100 -14.890 -1.053 1.00 94.62 181 SER A CA 1
ATOM 1329 C C . SER A 1 181 ? 17.315 -13.746 -1.685 1.00 94.62 181 SER A C 1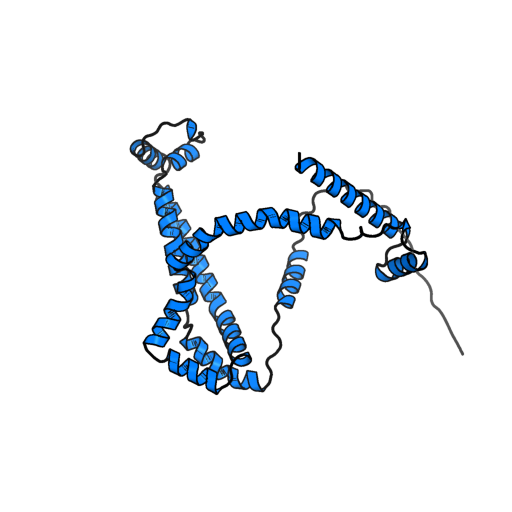
ATOM 1331 O O . SER A 1 181 ? 16.524 -13.111 -0.994 1.00 94.62 181 SER A O 1
ATOM 1333 N N . GLY A 1 182 ? 17.475 -13.513 -2.990 1.00 92.25 182 GLY A N 1
ATOM 1334 C CA . GLY A 1 182 ? 16.717 -12.506 -3.730 1.00 92.25 182 GLY A CA 1
ATOM 1335 C C . GLY A 1 182 ? 15.219 -12.793 -3.714 1.00 92.25 182 GLY A C 1
ATOM 1336 O O . GLY A 1 182 ? 14.438 -11.914 -3.361 1.00 92.25 182 GLY A O 1
ATOM 1337 N N . MET A 1 183 ? 14.804 -14.036 -3.974 1.00 86.00 183 MET A N 1
ATOM 1338 C CA . MET A 1 183 ? 13.395 -14.441 -3.857 1.00 86.00 183 MET A CA 1
ATOM 1339 C C . MET A 1 183 ? 12.847 -14.245 -2.439 1.00 86.00 183 MET A C 1
ATOM 1341 O O . MET A 1 183 ? 11.725 -13.771 -2.254 1.00 86.00 183 MET A O 1
ATOM 1345 N N . THR A 1 184 ? 13.637 -14.601 -1.422 1.00 88.25 184 THR A N 1
ATOM 1346 C CA . THR A 1 184 ? 13.252 -14.396 -0.019 1.00 88.25 184 THR A CA 1
ATOM 1347 C C . THR A 1 184 ? 13.107 -12.911 0.293 1.00 88.25 184 THR A C 1
ATOM 1349 O O . THR A 1 184 ? 12.140 -12.515 0.945 1.00 88.25 184 THR A O 1
ATOM 1352 N N . TYR A 1 185 ? 14.038 -12.090 -0.192 1.00 88.81 185 TYR A N 1
ATOM 1353 C CA . TYR A 1 185 ? 13.991 -10.645 -0.044 1.00 88.81 185 TYR A CA 1
ATOM 1354 C C . TYR A 1 185 ? 12.752 -10.063 -0.726 1.00 88.81 185 TYR A C 1
ATOM 1356 O O . TYR A 1 185 ? 12.005 -9.380 -0.043 1.00 88.81 185 TYR A O 1
ATOM 1364 N N . ALA A 1 186 ? 12.465 -10.399 -1.992 1.00 84.88 186 ALA A N 1
ATOM 1365 C CA . ALA A 1 186 ? 11.269 -9.935 -2.711 1.00 84.88 186 ALA A CA 1
ATOM 1366 C C . ALA A 1 186 ? 9.980 -10.194 -1.924 1.00 84.88 186 ALA A C 1
ATOM 1368 O O . ALA A 1 186 ? 9.170 -9.294 -1.739 1.00 84.88 186 ALA A O 1
ATOM 1369 N N . ARG A 1 187 ? 9.807 -11.414 -1.402 1.00 78.94 187 ARG A N 1
ATOM 1370 C CA . ARG A 1 187 ? 8.598 -11.793 -0.655 1.00 78.94 187 ARG A CA 1
ATOM 1371 C C . ARG A 1 187 ? 8.473 -11.076 0.685 1.00 78.94 187 ARG A C 1
ATOM 1373 O O . ARG A 1 187 ? 7.368 -10.770 1.119 1.00 78.94 187 ARG A O 1
ATOM 1380 N N . ARG A 1 188 ? 9.592 -10.858 1.381 1.00 81.38 188 ARG A N 1
ATOM 1381 C CA . ARG A 1 188 ? 9.586 -10.293 2.739 1.00 81.38 188 ARG A CA 1
ATOM 1382 C C . ARG A 1 188 ? 9.650 -8.770 2.751 1.00 81.38 188 ARG A C 1
ATOM 1384 O O . ARG A 1 188 ? 9.066 -8.169 3.644 1.00 81.38 188 ARG A O 1
ATOM 1391 N N . SER A 1 189 ? 10.337 -8.147 1.796 1.00 82.75 189 SER A N 1
ATOM 1392 C CA . SER A 1 189 ? 10.625 -6.710 1.803 1.00 82.75 189 SER A CA 1
ATOM 1393 C C . SER A 1 189 ? 9.361 -5.859 1.727 1.00 82.75 189 SER A C 1
ATOM 1395 O O . SER A 1 189 ? 9.245 -4.898 2.482 1.00 82.75 189 SER A O 1
ATOM 1397 N N . PHE A 1 190 ? 8.373 -6.253 0.920 1.00 72.69 190 PHE A N 1
ATOM 1398 C CA . PHE A 1 190 ? 7.084 -5.557 0.865 1.00 72.69 190 PHE A CA 1
ATOM 1399 C C . PHE A 1 190 ? 6.321 -5.613 2.198 1.00 72.69 190 PHE A C 1
ATOM 1401 O O . PHE A 1 190 ? 5.677 -4.640 2.581 1.00 72.69 190 PHE A O 1
ATOM 1408 N N . ALA A 1 191 ? 6.454 -6.705 2.958 1.00 73.88 191 ALA A N 1
ATOM 1409 C CA . ALA A 1 191 ? 5.823 -6.851 4.270 1.00 73.88 191 ALA A CA 1
ATOM 1410 C C . ALA A 1 191 ? 6.585 -6.137 5.407 1.00 73.88 191 ALA A C 1
ATOM 1412 O O . ALA A 1 191 ? 6.011 -5.909 6.474 1.00 73.88 191 ALA A O 1
ATOM 1413 N N . LEU A 1 192 ? 7.858 -5.760 5.202 1.00 79.38 192 LEU A N 1
ATOM 1414 C CA . LEU A 1 192 ? 8.680 -5.112 6.235 1.00 79.38 192 LEU A CA 1
ATOM 1415 C C . LEU A 1 192 ? 8.167 -3.724 6.620 1.00 79.38 192 LEU A C 1
ATOM 1417 O O . LEU A 1 192 ? 8.281 -3.347 7.782 1.00 79.38 192 LEU A O 1
ATOM 1421 N N . ALA A 1 193 ? 7.567 -2.973 5.690 1.00 69.44 193 ALA A N 1
ATOM 1422 C CA . ALA A 1 193 ? 6.952 -1.679 6.009 1.00 69.44 193 ALA A CA 1
ATOM 1423 C C . ALA A 1 193 ? 5.851 -1.819 7.069 1.00 69.44 193 ALA A C 1
ATOM 1425 O O . ALA A 1 193 ? 5.589 -0.910 7.854 1.00 69.44 193 ALA A O 1
ATOM 1426 N N . SER A 1 194 ? 5.228 -2.991 7.107 1.00 71.38 194 SER A N 1
ATOM 1427 C CA . SER A 1 194 ? 4.234 -3.335 8.095 1.00 71.38 194 SER A CA 1
ATOM 1428 C C . SER A 1 194 ? 4.818 -4.057 9.295 1.00 71.38 194 SER A C 1
ATOM 1430 O O . SER A 1 194 ? 4.025 -4.446 10.121 1.00 71.38 194 SER A O 1
ATOM 1432 N N . ASP A 1 195 ? 6.120 -4.302 9.447 1.00 83.75 195 ASP A N 1
ATOM 1433 C CA . ASP A 1 195 ? 6.716 -5.039 10.578 1.00 83.75 195 ASP A CA 1
ATOM 1434 C C . ASP A 1 195 ? 6.396 -4.388 11.952 1.00 83.75 195 ASP A C 1
ATOM 1436 O O . ASP A 1 195 ? 6.324 -3.158 12.031 1.00 83.75 195 ASP A O 1
ATOM 1440 N N . PRO A 1 196 ? 6.158 -5.140 13.055 1.00 79.25 196 PRO A N 1
ATOM 1441 C CA . PRO A 1 196 ? 5.778 -4.530 14.330 1.00 79.25 196 PRO A CA 1
ATOM 1442 C C . PRO A 1 196 ? 6.902 -3.672 14.913 1.00 79.25 196 PRO A C 1
ATOM 1444 O O . PRO A 1 196 ? 6.620 -2.700 15.612 1.00 79.25 196 PRO A O 1
ATOM 1447 N N . HIS A 1 197 ? 8.165 -3.994 14.623 1.00 85.75 197 HIS A N 1
ATOM 1448 C CA . HIS A 1 197 ? 9.301 -3.189 15.051 1.00 85.75 197 HIS A CA 1
ATOM 1449 C C . HIS A 1 197 ? 9.333 -1.849 14.313 1.00 85.75 197 HIS A C 1
ATOM 1451 O O . HIS A 1 197 ? 9.569 -0.822 14.951 1.00 85.75 197 HIS A O 1
ATOM 1457 N N . VAL A 1 198 ? 9.019 -1.841 13.012 1.00 85.50 198 VAL A N 1
ATOM 1458 C CA . VAL A 1 198 ? 8.901 -0.609 12.213 1.00 85.50 198 VAL A CA 1
ATOM 1459 C C . VAL A 1 198 ? 7.736 0.239 12.718 1.00 85.50 198 VAL A C 1
ATOM 1461 O O . VAL A 1 198 ? 7.935 1.395 13.085 1.00 85.50 198 VAL A O 1
ATOM 1464 N N . LEU A 1 199 ? 6.543 -0.347 12.843 1.00 83.31 199 LEU A N 1
ATOM 1465 C CA . LEU A 1 199 ? 5.359 0.368 13.327 1.00 83.31 199 LEU A CA 1
ATOM 1466 C C . LEU A 1 199 ? 5.549 0.908 14.751 1.00 83.31 199 LEU A C 1
ATOM 1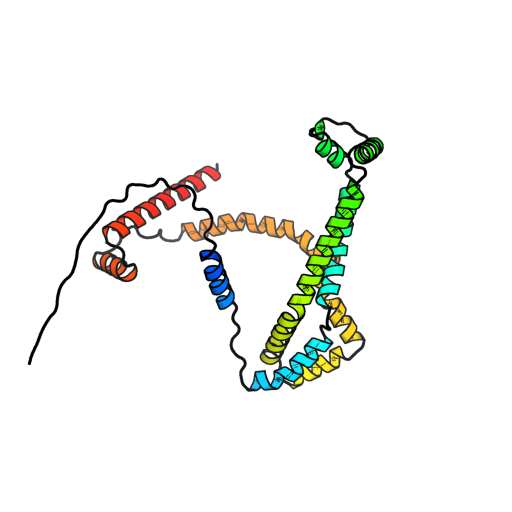468 O O . LEU A 1 199 ? 5.189 2.049 15.034 1.00 83.31 199 LEU A O 1
ATOM 1472 N N . SER A 1 200 ? 6.143 0.120 15.652 1.00 84.81 200 SER A N 1
ATOM 1473 C CA . SER A 1 200 ? 6.430 0.557 17.021 1.00 84.81 200 SER A CA 1
ATOM 1474 C C . SER A 1 200 ? 7.402 1.735 17.043 1.00 84.81 200 SER A C 1
ATOM 1476 O O . SER A 1 200 ? 7.181 2.694 17.784 1.00 84.81 200 SER A O 1
ATOM 1478 N N . ALA A 1 201 ? 8.455 1.696 16.222 1.00 86.44 201 ALA A N 1
ATOM 1479 C CA . ALA A 1 201 ? 9.388 2.809 16.096 1.00 86.44 201 ALA A CA 1
ATOM 1480 C C . ALA A 1 201 ? 8.677 4.079 15.604 1.00 86.44 201 ALA A C 1
ATOM 1482 O O . ALA A 1 201 ? 8.851 5.137 16.206 1.00 86.44 201 ALA A O 1
ATOM 1483 N N . SER A 1 202 ? 7.806 3.968 14.597 1.00 83.62 202 SER A N 1
ATOM 1484 C CA . SER A 1 202 ? 7.004 5.095 14.107 1.00 83.62 202 SER A CA 1
ATOM 1485 C C . SER A 1 202 ? 6.073 5.666 15.182 1.00 83.62 202 SER A C 1
ATOM 1487 O O . SER A 1 202 ? 6.014 6.882 15.360 1.00 83.62 202 SER A O 1
ATOM 1489 N N . MET A 1 203 ? 5.391 4.814 15.955 1.00 85.31 203 MET A N 1
ATOM 1490 C CA . MET A 1 203 ? 4.482 5.257 17.023 1.00 85.31 203 MET A CA 1
ATOM 1491 C C . MET A 1 203 ? 5.211 5.980 18.160 1.00 85.31 203 MET A C 1
ATOM 1493 O O . MET A 1 203 ? 4.675 6.932 18.722 1.00 85.31 203 MET A O 1
ATOM 1497 N N . LYS A 1 204 ? 6.460 5.603 18.462 1.00 88.94 204 LYS A N 1
ATOM 1498 C CA . LYS A 1 204 ? 7.301 6.325 19.436 1.00 88.94 204 LYS A CA 1
ATOM 1499 C C . LYS A 1 204 ? 7.629 7.750 18.991 1.00 88.94 204 LYS A C 1
ATOM 1501 O O . LYS A 1 204 ? 7.845 8.614 19.836 1.00 88.94 204 LYS A O 1
ATOM 1506 N N . SER A 1 205 ? 7.671 8.005 17.686 1.00 85.69 205 SER A N 1
ATOM 1507 C CA . SER A 1 205 ? 7.932 9.336 17.130 1.00 85.69 205 SER A CA 1
ATOM 1508 C C . SER A 1 205 ? 6.682 10.214 17.049 1.00 85.69 205 SER A C 1
ATOM 1510 O O . SER A 1 205 ? 6.810 11.430 16.914 1.00 85.69 205 SER A O 1
ATOM 1512 N N . LEU A 1 206 ? 5.482 9.636 17.169 1.00 86.56 206 LEU A N 1
ATOM 1513 C CA . LEU A 1 206 ? 4.227 10.366 17.005 1.00 86.56 206 LEU A CA 1
ATOM 1514 C C . LEU A 1 206 ? 4.048 11.518 18.014 1.00 86.56 206 LEU A C 1
ATOM 1516 O O . LEU A 1 206 ? 3.694 12.612 17.574 1.00 86.56 206 LEU A O 1
ATOM 1520 N N . PRO A 1 207 ? 4.353 11.367 19.321 1.00 85.62 207 PRO A N 1
ATOM 1521 C CA . PRO A 1 207 ? 4.251 12.480 20.266 1.00 85.62 207 PRO A CA 1
ATOM 1522 C C . PRO A 1 207 ? 5.164 13.653 19.902 1.00 85.62 207 PRO A C 1
ATOM 1524 O O . PRO A 1 207 ? 4.757 14.806 20.013 1.00 85.62 207 PRO A O 1
ATOM 1527 N N . LYS A 1 208 ? 6.381 13.368 19.419 1.00 86.94 208 LYS A N 1
ATOM 1528 C CA . LYS A 1 208 ? 7.323 14.400 18.971 1.00 86.94 208 LYS A CA 1
ATOM 1529 C C . LYS A 1 208 ? 6.778 15.149 17.756 1.00 86.94 208 LYS A C 1
ATOM 1531 O O . LYS A 1 208 ? 6.812 16.372 17.741 1.00 86.94 208 LYS A O 1
ATOM 1536 N N . LEU A 1 209 ? 6.222 14.428 16.783 1.00 84.81 209 LEU A N 1
ATOM 1537 C CA . LEU A 1 209 ? 5.590 15.044 15.619 1.00 84.81 209 LEU A CA 1
ATOM 1538 C C . LEU A 1 209 ? 4.416 15.947 16.031 1.00 84.81 209 LEU A C 1
ATOM 1540 O O . LEU A 1 209 ? 4.316 17.074 15.562 1.00 84.81 209 LEU A O 1
ATOM 1544 N N . MET A 1 210 ? 3.557 15.491 16.948 1.00 83.06 210 MET A N 1
ATOM 1545 C CA . MET A 1 210 ? 2.451 16.309 17.465 1.00 83.06 210 MET A CA 1
ATOM 1546 C C . MET A 1 210 ? 2.952 17.556 18.207 1.00 83.06 210 MET A C 1
ATOM 1548 O O . MET A 1 210 ? 2.388 18.637 18.045 1.00 83.06 210 MET A O 1
ATOM 1552 N N . ALA A 1 211 ? 4.040 17.428 18.970 1.00 84.75 211 ALA A N 1
ATOM 1553 C CA . ALA A 1 211 ? 4.683 18.556 19.635 1.00 84.75 211 ALA A CA 1
ATOM 1554 C C . ALA A 1 211 ? 5.285 19.565 18.641 1.00 84.75 211 ALA A C 1
ATOM 1556 O O . ALA A 1 211 ? 5.314 20.752 18.944 1.00 84.75 211 ALA A O 1
ATOM 1557 N N . GLU A 1 212 ? 5.723 19.123 17.458 1.00 83.12 212 GLU A N 1
ATOM 1558 C CA . GLU A 1 212 ? 6.213 19.990 16.377 1.00 83.12 212 GLU A CA 1
ATOM 1559 C C . GLU A 1 212 ? 5.075 20.657 15.581 1.00 83.12 212 GLU A C 1
ATOM 1561 O O . GLU A 1 212 ? 5.235 21.784 15.113 1.00 83.12 212 GLU A O 1
ATOM 1566 N N . LEU A 1 213 ? 3.895 20.031 15.485 1.00 80.62 213 LEU A N 1
ATOM 1567 C CA . LEU A 1 213 ? 2.717 20.633 14.841 1.00 80.62 213 LEU A CA 1
ATOM 1568 C C . LEU A 1 213 ? 2.140 21.818 15.631 1.00 80.62 213 LEU A C 1
ATOM 1570 O O . LEU A 1 213 ? 1.635 22.767 15.030 1.00 80.62 213 LEU A O 1
ATOM 1574 N N . GLY A 1 214 ? 2.241 21.795 16.963 1.00 74.94 214 GLY A N 1
ATOM 1575 C CA . GLY A 1 214 ? 1.820 22.898 17.836 1.00 74.94 214 GLY A CA 1
ATOM 1576 C C . GLY A 1 214 ? 2.429 24.259 17.452 1.00 74.94 214 GLY A C 1
ATOM 1577 O O . GLY A 1 214 ? 1.687 25.171 17.078 1.00 74.94 214 GLY A O 1
ATOM 1578 N N . PRO A 1 215 ? 3.766 24.425 17.478 1.00 81.44 215 PRO A N 1
ATOM 1579 C CA . PRO A 1 215 ? 4.425 25.669 17.084 1.00 81.44 215 PRO A CA 1
ATOM 1580 C C . PRO A 1 215 ? 4.309 25.961 15.583 1.00 81.44 215 PRO A C 1
ATOM 1582 O O . PRO A 1 215 ? 4.452 27.117 15.185 1.00 81.44 215 PRO A O 1
ATOM 1585 N N . MET A 1 216 ? 4.008 24.963 14.745 1.00 79.38 216 MET A N 1
ATOM 1586 C CA . MET A 1 216 ? 3.804 25.164 13.309 1.00 79.38 216 MET A CA 1
ATOM 1587 C C . MET A 1 216 ? 2.650 26.137 13.040 1.00 79.38 216 MET A C 1
ATOM 1589 O O . MET A 1 216 ? 2.782 27.010 12.187 1.00 79.38 216 MET A O 1
ATOM 1593 N N . LYS A 1 217 ? 1.556 26.069 13.813 1.00 75.44 217 LYS A N 1
ATOM 1594 C CA . LYS A 1 217 ? 0.452 27.039 13.713 1.00 75.44 217 LYS A CA 1
ATOM 1595 C C . LYS A 1 217 ? 0.924 28.473 13.979 1.00 75.44 217 LYS A C 1
ATOM 1597 O O . LYS A 1 217 ? 0.642 29.355 13.176 1.00 75.44 217 LYS A O 1
ATOM 1602 N N . ALA A 1 218 ? 1.693 28.692 15.045 1.00 76.56 218 ALA A N 1
ATOM 1603 C CA . ALA A 1 218 ? 2.237 30.012 15.364 1.00 76.56 218 ALA A CA 1
ATOM 1604 C C . ALA A 1 218 ? 3.218 30.513 14.287 1.00 76.56 218 ALA A C 1
ATOM 1606 O O . ALA A 1 218 ? 3.230 31.697 13.953 1.00 76.56 218 ALA A O 1
ATOM 1607 N N . GLN A 1 219 ? 4.012 29.616 13.694 1.00 80.19 219 GLN A N 1
ATOM 1608 C CA . GLN A 1 219 ? 4.879 29.946 12.560 1.00 80.19 219 GLN A CA 1
ATOM 1609 C C . GLN A 1 219 ? 4.075 30.324 11.311 1.00 80.19 219 GLN A C 1
ATOM 1611 O O . GLN A 1 219 ? 4.423 31.299 10.650 1.00 80.19 219 GLN A O 1
ATOM 1616 N N . PHE A 1 220 ? 2.989 29.608 11.009 1.00 80.56 220 PHE A N 1
ATOM 1617 C CA . PHE A 1 220 ? 2.075 29.944 9.914 1.00 80.56 220 PHE A CA 1
ATOM 1618 C C . PHE A 1 220 ? 1.369 31.283 10.130 1.00 80.56 220 PHE A C 1
ATOM 1620 O O . PHE A 1 220 ? 1.207 32.047 9.178 1.00 80.56 220 PHE A O 1
ATOM 1627 N N . ASP A 1 221 ? 0.945 31.570 11.359 1.00 78.50 221 ASP A N 1
ATOM 1628 C CA . ASP A 1 221 ? 0.296 32.834 11.700 1.00 78.50 221 ASP A CA 1
ATOM 1629 C C . ASP A 1 221 ? 1.302 33.993 11.601 1.00 78.50 221 ASP A C 1
ATOM 1631 O O . ASP A 1 221 ? 1.007 35.004 10.965 1.00 78.50 221 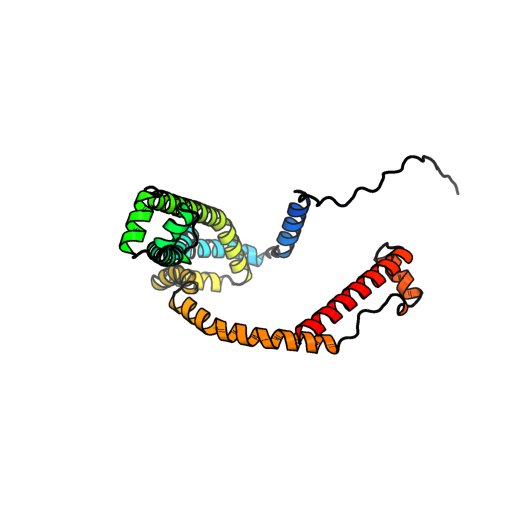ASP A O 1
ATOM 1635 N N . LYS A 1 222 ? 2.535 33.815 12.096 1.00 80.81 222 LYS A N 1
ATOM 1636 C CA . LYS A 1 222 ? 3.625 34.792 11.945 1.00 80.81 222 LYS A CA 1
ATOM 1637 C C . LYS A 1 222 ? 3.997 35.031 10.480 1.00 80.81 222 LYS A C 1
ATOM 1639 O O . LYS A 1 222 ? 4.114 36.175 10.061 1.00 80.81 222 LYS A O 1
ATOM 1644 N N . ALA A 1 223 ? 4.134 33.966 9.691 1.00 81.50 223 ALA A N 1
ATOM 1645 C CA . ALA A 1 223 ? 4.448 34.070 8.269 1.00 81.50 223 ALA A CA 1
ATOM 1646 C C . ALA A 1 223 ? 3.352 34.800 7.475 1.00 81.50 223 ALA A C 1
ATOM 1648 O O . ALA A 1 223 ? 3.652 35.408 6.456 1.00 81.50 223 ALA A O 1
ATOM 1649 N N . GLN A 1 224 ? 2.094 34.752 7.930 1.00 78.00 224 GLN A N 1
ATOM 1650 C CA . GLN A 1 224 ? 0.981 35.482 7.317 1.00 78.00 224 GLN A CA 1
ATOM 1651 C C . GLN A 1 224 ? 0.808 36.904 7.856 1.00 78.00 224 GLN A C 1
ATOM 1653 O O . GLN A 1 224 ? 0.299 37.751 7.126 1.00 78.00 224 GLN A O 1
ATOM 1658 N N . ALA A 1 225 ? 1.210 37.178 9.100 1.00 78.38 225 ALA A N 1
ATOM 1659 C CA . ALA A 1 225 ? 1.088 38.499 9.714 1.00 78.38 225 ALA A CA 1
ATOM 1660 C C . ALA A 1 225 ? 1.866 39.575 8.940 1.00 78.38 225 ALA A C 1
ATOM 1662 O O . ALA A 1 225 ? 1.387 40.701 8.812 1.00 78.38 225 ALA A O 1
ATOM 1663 N N . ASP A 1 226 ? 3.015 39.200 8.375 1.00 76.12 226 ASP A N 1
ATOM 1664 C CA . ASP A 1 226 ? 3.885 40.105 7.618 1.00 76.12 226 ASP A CA 1
ATOM 1665 C C . ASP A 1 226 ? 3.478 40.241 6.136 1.00 76.12 226 ASP A C 1
ATOM 1667 O O . ASP A 1 226 ? 4.057 41.044 5.399 1.00 76.12 226 ASP A O 1
ATOM 1671 N N . LEU A 1 227 ? 2.482 39.475 5.669 1.00 80.94 227 LEU A N 1
ATOM 1672 C CA . LEU A 1 227 ? 2.017 39.549 4.285 1.00 80.94 227 LEU A CA 1
ATOM 1673 C C . LEU A 1 227 ? 0.987 40.673 4.105 1.00 80.94 227 LEU A C 1
ATOM 1675 O O . LEU A 1 227 ? 0.080 40.832 4.929 1.00 80.94 227 LEU A O 1
ATOM 1679 N N . PRO A 1 228 ? 1.062 41.435 2.995 1.00 81.12 228 PRO A N 1
ATOM 1680 C CA . PRO A 1 228 ? 0.059 42.443 2.695 1.00 81.12 228 PRO A CA 1
ATOM 1681 C C . PRO A 1 228 ? -1.314 41.787 2.547 1.00 81.12 228 PRO A C 1
ATOM 1683 O O . PRO A 1 228 ? -1.468 40.750 1.894 1.00 81.12 228 PRO A O 1
ATOM 1686 N N . GLN A 1 229 ? -2.327 42.418 3.139 1.00 81.12 229 GLN A N 1
ATOM 1687 C CA . GLN A 1 229 ? -3.699 41.953 2.992 1.00 81.12 229 GLN A CA 1
ATOM 1688 C C . GLN A 1 229 ? -4.117 41.995 1.513 1.00 81.12 229 GLN A C 1
ATOM 1690 O O . GLN A 1 229 ? -3.696 42.893 0.774 1.00 81.12 229 GLN A O 1
ATOM 1695 N N . PRO A 1 230 ? -4.955 41.047 1.056 1.00 84.81 230 PRO A N 1
ATOM 1696 C CA . PRO A 1 230 ? -5.527 41.118 -0.279 1.00 84.81 230 PRO A CA 1
ATOM 1697 C C . PRO A 1 230 ? -6.226 42.465 -0.493 1.00 84.81 230 PRO A C 1
ATOM 1699 O O . PRO A 1 230 ? -7.036 42.869 0.338 1.00 84.81 230 PRO A O 1
ATOM 1702 N N . ARG A 1 231 ? -5.926 43.123 -1.618 1.00 88.56 231 ARG A N 1
ATOM 1703 C CA . ARG A 1 231 ? -6.454 44.449 -1.977 1.00 88.56 231 ARG A CA 1
ATOM 1704 C C . ARG A 1 231 ? -7.979 44.477 -1.960 1.00 88.56 231 ARG A C 1
ATOM 1706 O O . ARG A 1 231 ? -8.628 43.549 -2.458 1.00 88.56 231 ARG A O 1
ATOM 1713 N N . ASP A 1 232 ? -8.536 45.579 -1.479 1.00 89.06 232 ASP A N 1
ATOM 1714 C CA . ASP A 1 232 ? -9.950 45.877 -1.613 1.00 89.06 232 ASP A CA 1
ATOM 1715 C C . ASP A 1 232 ? -10.259 46.470 -2.985 1.00 89.06 232 ASP A C 1
ATOM 1717 O O . ASP A 1 232 ? -9.393 46.947 -3.720 1.00 89.06 232 ASP A O 1
ATOM 1721 N N . TYR A 1 233 ? -11.542 46.465 -3.345 1.00 87.31 233 TYR A N 1
ATOM 1722 C CA . TYR A 1 233 ? -11.987 47.045 -4.612 1.00 87.31 233 TYR A CA 1
ATOM 1723 C C . TYR A 1 233 ? -11.576 48.522 -4.740 1.00 87.31 233 TYR A C 1
ATOM 1725 O O . TYR A 1 233 ? -11.245 48.983 -5.835 1.00 87.31 233 TYR A O 1
ATOM 1733 N N . ALA A 1 234 ? -11.581 49.257 -3.621 1.00 90.12 234 ALA A N 1
ATOM 1734 C CA . ALA A 1 234 ? -11.175 50.658 -3.548 1.00 90.12 234 ALA A CA 1
ATOM 1735 C C . ALA A 1 234 ? -9.699 50.864 -3.925 1.00 90.12 234 ALA A C 1
ATOM 1737 O O . ALA A 1 234 ? -9.394 51.855 -4.584 1.00 90.12 234 ALA A O 1
ATOM 1738 N N . ASP A 1 235 ? -8.839 49.892 -3.615 1.00 90.44 235 ASP A N 1
ATOM 1739 C CA . ASP A 1 235 ? -7.400 49.960 -3.873 1.00 90.44 235 ASP A CA 1
ATOM 1740 C C . ASP A 1 235 ? -7.054 49.727 -5.344 1.00 90.44 235 ASP A C 1
ATOM 1742 O O . ASP A 1 235 ? -5.939 50.027 -5.763 1.00 90.44 235 ASP A O 1
ATOM 1746 N N . LEU A 1 236 ? -7.971 49.156 -6.135 1.00 91.94 236 LEU A N 1
ATOM 1747 C CA . LEU A 1 236 ? -7.775 48.901 -7.564 1.00 91.94 236 LEU A CA 1
ATOM 1748 C C . LEU A 1 236 ? -7.965 50.180 -8.394 1.00 91.94 236 LEU A C 1
ATOM 1750 O O . LEU A 1 236 ? -8.956 50.893 -8.217 1.00 91.94 236 LEU A O 1
ATOM 1754 N N . SER A 1 237 ? -7.074 50.423 -9.361 1.00 93.81 237 SER A N 1
ATOM 1755 C CA . SER A 1 237 ? -7.244 51.498 -10.349 1.00 93.81 237 SER A CA 1
ATOM 1756 C C . SER A 1 237 ? -8.409 51.212 -11.308 1.00 93.81 237 SER A C 1
ATOM 1758 O O . SER A 1 237 ? -8.905 50.084 -11.395 1.00 93.81 237 SER A O 1
ATOM 1760 N N . ALA A 1 238 ? -8.859 52.222 -12.057 1.00 91.75 238 ALA A N 1
ATOM 1761 C CA . ALA A 1 238 ? -9.929 52.054 -13.045 1.00 91.75 238 ALA A CA 1
ATOM 1762 C C . ALA A 1 238 ? -9.551 51.044 -14.147 1.00 91.75 238 ALA A C 1
ATOM 1764 O O . ALA A 1 238 ? -10.383 50.239 -14.577 1.00 91.75 238 ALA A O 1
ATOM 1765 N N . GLU A 1 239 ? -8.281 51.033 -14.547 1.00 92.44 239 GLU A N 1
ATOM 1766 C CA . GLU A 1 239 ? -7.711 50.104 -15.522 1.00 92.44 239 GLU A CA 1
ATOM 1767 C C . GLU A 1 239 ? -7.689 48.682 -14.958 1.00 92.44 239 GLU A C 1
ATOM 1769 O O . GLU A 1 239 ? -8.159 47.755 -15.612 1.00 92.44 239 GLU A O 1
ATOM 1774 N N . GLN A 1 240 ? -7.238 48.510 -13.710 1.00 90.38 240 GLN A N 1
ATOM 1775 C CA . GLN A 1 240 ? -7.198 47.209 -13.032 1.00 90.38 240 GLN A CA 1
ATOM 1776 C C . GLN A 1 240 ? -8.597 46.621 -12.830 1.00 90.38 240 GLN A C 1
ATOM 1778 O O . GLN A 1 240 ? -8.805 45.426 -13.024 1.00 90.38 240 GLN A O 1
ATOM 1783 N N . ARG A 1 241 ? -9.577 47.457 -12.480 1.00 91.62 241 ARG A N 1
ATOM 1784 C CA . ARG A 1 241 ? -10.988 47.062 -12.367 1.00 91.62 241 ARG A CA 1
ATOM 1785 C C . ARG A 1 241 ? -11.550 46.614 -13.712 1.00 91.62 241 ARG A C 1
ATOM 1787 O O . ARG A 1 241 ? -12.207 45.577 -13.794 1.00 91.62 241 ARG A O 1
ATOM 1794 N N . THR A 1 242 ? -11.273 47.372 -14.771 1.00 92.12 242 THR A N 1
ATOM 1795 C CA . THR A 1 242 ? -11.708 47.046 -16.137 1.00 92.12 242 THR A CA 1
ATOM 1796 C C . THR A 1 242 ? -11.104 45.728 -16.607 1.00 92.12 242 THR A C 1
ATOM 1798 O O . THR A 1 242 ? -11.821 44.879 -17.135 1.00 92.12 242 THR A O 1
ATOM 1801 N N . GLU A 1 243 ? -9.811 45.531 -16.366 1.00 92.00 243 GLU A N 1
ATOM 1802 C CA . GLU A 1 243 ? -9.107 44.300 -16.713 1.00 92.00 243 GLU A CA 1
ATOM 1803 C C . GLU A 1 243 ? -9.642 43.097 -15.932 1.00 92.00 243 GLU A C 1
ATOM 1805 O O . GLU A 1 243 ? -9.928 42.055 -16.517 1.00 92.00 243 GLU A O 1
ATOM 1810 N N . LEU A 1 244 ? -9.903 43.260 -14.633 1.00 90.00 244 LEU A N 1
ATOM 1811 C CA . LEU A 1 244 ? -10.507 42.214 -13.812 1.00 90.00 244 LEU A CA 1
ATOM 1812 C C . LEU A 1 244 ? -11.899 41.814 -14.330 1.00 90.00 244 LEU A C 1
ATOM 1814 O O . LEU A 1 244 ? -12.233 40.632 -14.335 1.00 90.00 244 LEU A O 1
ATOM 1818 N N . GLY A 1 245 ? -12.685 42.771 -14.831 1.00 91.19 245 GLY A N 1
ATOM 1819 C CA . GLY A 1 245 ? -13.964 42.504 -15.499 1.00 91.19 245 GLY A CA 1
ATOM 1820 C C . GLY A 1 245 ? -13.823 41.666 -16.767 1.00 91.19 245 GLY A C 1
ATOM 1821 O O . GLY A 1 245 ? -14.594 40.731 -16.972 1.00 91.19 245 GLY A O 1
ATOM 1822 N N . LYS A 1 246 ? -12.806 41.943 -17.590 1.00 92.75 246 LYS A N 1
ATOM 1823 C CA . LYS A 1 246 ? -12.526 41.156 -18.802 1.00 92.75 246 LYS A CA 1
ATOM 1824 C C . LYS A 1 246 ? -12.075 39.737 -18.471 1.00 92.75 246 LYS A C 1
ATOM 1826 O O . LYS A 1 246 ? -12.581 38.794 -19.067 1.00 92.75 246 LYS A O 1
ATOM 1831 N N . LEU A 1 247 ? -11.157 39.591 -17.515 1.00 90.81 247 LEU A N 1
ATOM 1832 C CA . LEU A 1 247 ? -10.584 38.296 -17.136 1.00 90.81 247 LEU A CA 1
ATOM 1833 C C . LEU A 1 247 ? -11.600 37.380 -16.450 1.00 90.81 247 LEU A C 1
ATOM 1835 O O . LEU A 1 247 ? -11.566 36.169 -16.639 1.00 90.81 247 LEU A O 1
ATOM 1839 N N . THR A 1 248 ? -12.498 37.946 -15.643 1.00 89.69 248 THR A N 1
ATOM 1840 C CA . THR A 1 248 ? -13.466 37.163 -14.857 1.00 89.69 248 THR A CA 1
ATOM 1841 C C . THR A 1 248 ? -14.833 37.029 -15.526 1.00 89.69 248 THR A C 1
ATOM 1843 O O . THR A 1 248 ? -15.646 36.222 -15.082 1.00 89.69 248 THR A O 1
ATOM 1846 N N . GLY A 1 249 ? -15.124 37.834 -16.553 1.00 91.88 249 GLY A N 1
ATOM 1847 C CA . GLY A 1 249 ? -16.457 37.935 -17.155 1.00 91.88 249 GLY A CA 1
ATOM 1848 C C . GLY A 1 249 ? -17.511 38.568 -16.236 1.00 91.88 249 GLY A C 1
ATOM 1849 O O . GLY A 1 249 ? -18.694 38.573 -16.574 1.00 91.88 249 GLY A O 1
ATOM 1850 N N . LEU A 1 250 ? -17.112 39.094 -15.072 1.00 90.75 250 LEU A N 1
ATOM 1851 C CA . LEU A 1 250 ? -18.010 39.705 -14.096 1.00 90.75 250 LEU A CA 1
ATOM 1852 C C . LEU A 1 250 ? -18.151 41.210 -14.336 1.00 90.75 250 LEU A C 1
ATOM 1854 O O . LEU A 1 250 ? -17.193 41.915 -14.662 1.00 90.75 250 LEU A O 1
ATOM 1858 N N . SER A 1 251 ? -19.353 41.737 -14.103 1.00 93.44 251 SER A N 1
ATOM 1859 C CA . SER A 1 251 ? -19.573 43.184 -14.098 1.00 93.44 251 SER A CA 1
ATOM 1860 C C . SER A 1 251 ? -18.858 43.854 -12.920 1.00 93.44 251 SER A C 1
ATOM 1862 O O . SER A 1 251 ? -18.656 43.255 -11.861 1.00 93.44 251 SER A O 1
ATOM 1864 N N . GLN A 1 252 ? -18.557 45.146 -13.057 1.00 90.62 252 GLN A N 1
ATOM 1865 C CA . GLN A 1 252 ? -17.934 45.940 -11.989 1.00 90.62 252 GLN A CA 1
ATOM 1866 C C . GLN A 1 252 ? -18.730 45.898 -10.674 1.00 90.62 252 GLN A C 1
ATOM 1868 O O . GLN A 1 252 ? -18.153 45.842 -9.589 1.00 90.62 252 GLN A O 1
ATOM 1873 N N . ALA A 1 253 ? -20.063 45.865 -10.763 1.00 90.81 253 ALA A N 1
ATOM 1874 C CA . ALA A 1 253 ? -20.935 45.744 -9.600 1.00 90.81 253 ALA A CA 1
ATOM 1875 C C . ALA A 1 253 ? -20.790 44.379 -8.903 1.00 90.81 253 ALA A C 1
ATOM 1877 O O . ALA A 1 253 ? -20.708 44.324 -7.675 1.00 90.81 253 ALA A O 1
ATOM 1878 N N . GLN A 1 254 ? -20.701 43.288 -9.672 1.00 89.44 254 GLN A N 1
ATOM 1879 C CA . GLN A 1 254 ? -20.497 41.936 -9.139 1.00 89.44 254 GLN A CA 1
ATOM 1880 C C . GLN A 1 254 ? -19.110 41.774 -8.511 1.00 89.44 254 GLN A C 1
ATOM 1882 O O . GLN A 1 254 ? -19.001 41.214 -7.423 1.00 89.44 254 GLN A O 1
ATOM 1887 N N . ILE A 1 255 ? -18.066 42.319 -9.143 1.00 88.69 255 ILE A N 1
ATOM 1888 C CA . ILE A 1 255 ? -16.701 42.312 -8.601 1.00 88.69 255 ILE A CA 1
ATOM 1889 C C . ILE A 1 255 ? -16.655 43.081 -7.280 1.00 88.69 255 ILE A C 1
ATOM 1891 O O . ILE A 1 255 ? -16.167 42.556 -6.280 1.00 88.69 255 ILE A O 1
ATOM 1895 N N . LYS A 1 256 ? -17.220 44.293 -7.238 1.00 92.50 256 LYS A N 1
ATOM 1896 C CA . LYS A 1 256 ? -17.275 45.109 -6.018 1.00 92.50 256 LYS A CA 1
ATOM 1897 C C . LYS A 1 256 ? -17.999 44.383 -4.881 1.00 92.50 256 LYS A C 1
ATOM 1899 O O . LYS A 1 256 ? -17.492 44.349 -3.763 1.00 92.50 256 LYS A O 1
ATOM 1904 N N . ALA A 1 257 ? -19.157 43.783 -5.160 1.00 90.75 257 ALA A N 1
ATOM 1905 C CA . ALA A 1 257 ? -19.927 43.037 -4.167 1.00 90.75 257 ALA A CA 1
ATOM 1906 C C . ALA A 1 257 ? -19.193 41.770 -3.687 1.00 90.75 257 ALA A C 1
ATOM 1908 O O . ALA A 1 257 ? -19.152 41.495 -2.486 1.00 90.75 257 ALA A O 1
ATOM 1909 N N . GLY A 1 258 ? -18.570 41.026 -4.605 1.00 89.31 258 GLY A N 1
ATOM 1910 C CA . GLY A 1 258 ? -17.796 39.825 -4.294 1.00 89.31 258 GLY A CA 1
ATOM 1911 C C . GLY A 1 258 ? -16.570 40.127 -3.432 1.00 89.31 258 GLY A C 1
ATOM 1912 O O . GLY A 1 258 ? -16.359 39.470 -2.412 1.00 89.31 258 GLY A O 1
ATOM 1913 N N . MET A 1 259 ? -15.808 41.167 -3.783 1.00 92.19 259 MET A N 1
ATOM 1914 C CA . MET A 1 259 ? -14.650 41.610 -3.002 1.00 92.19 259 MET A CA 1
ATOM 1915 C C . MET A 1 259 ? -15.058 42.120 -1.616 1.00 92.19 259 MET A C 1
ATOM 1917 O O . MET A 1 259 ? -14.425 41.741 -0.636 1.00 92.19 259 MET A O 1
ATOM 1921 N N . ALA A 1 260 ? -16.154 42.879 -1.501 1.00 90.50 260 ALA A N 1
ATOM 1922 C CA . ALA A 1 260 ? -16.672 43.328 -0.206 1.00 90.50 260 ALA A CA 1
ATOM 1923 C C . ALA A 1 260 ? -17.123 42.155 0.688 1.00 90.50 260 ALA A C 1
ATOM 1925 O O . ALA A 1 260 ? -16.850 42.137 1.889 1.00 90.50 260 ALA A O 1
ATOM 1926 N N . SER A 1 261 ? -17.771 41.137 0.109 1.00 88.94 261 SER A N 1
ATOM 1927 C CA . SER A 1 261 ? -18.142 39.916 0.836 1.00 88.94 261 SER A CA 1
ATOM 1928 C C . SER A 1 261 ? -16.910 39.138 1.311 1.00 88.94 261 SER A C 1
ATOM 1930 O O . SER A 1 261 ? -16.866 38.677 2.453 1.00 88.94 261 SER A O 1
ATOM 1932 N N . ALA A 1 262 ? -15.886 39.021 0.462 1.00 85.12 262 ALA A N 1
ATOM 1933 C CA . ALA A 1 262 ? -14.630 38.370 0.814 1.00 85.12 262 ALA A CA 1
ATOM 1934 C C . ALA A 1 262 ? -13.873 39.132 1.914 1.00 85.12 262 ALA A C 1
ATOM 1936 O O . ALA A 1 262 ? -13.381 38.503 2.850 1.00 85.12 262 ALA A O 1
ATOM 1937 N N . ALA A 1 263 ? -13.827 40.465 1.846 1.00 85.69 263 ALA A N 1
ATOM 1938 C CA . ALA A 1 263 ? -13.228 41.317 2.871 1.00 85.69 263 ALA A CA 1
ATOM 1939 C C . ALA A 1 263 ? -13.919 41.137 4.230 1.00 85.69 263 ALA A C 1
ATOM 1941 O O . ALA A 1 263 ? -13.250 40.898 5.234 1.00 85.69 263 ALA A O 1
ATOM 1942 N N . LYS A 1 264 ? -15.260 41.116 4.252 1.00 86.44 264 LYS A N 1
ATOM 1943 C CA . LYS A 1 264 ? -16.034 40.848 5.472 1.00 86.44 264 LYS A CA 1
ATOM 1944 C C . LYS A 1 264 ? -15.699 39.481 6.082 1.00 86.44 264 LYS A C 1
ATOM 1946 O O . LYS A 1 264 ? -15.388 39.401 7.262 1.00 86.44 264 LYS A O 1
ATOM 1951 N N . LYS A 1 265 ? -15.661 38.415 5.273 1.00 84.12 265 LYS A N 1
ATOM 1952 C CA . LYS A 1 265 ? -15.294 37.067 5.754 1.00 84.12 265 LYS A CA 1
ATOM 1953 C C . LYS A 1 265 ? -13.876 37.003 6.331 1.00 84.12 265 LYS A C 1
ATOM 1955 O O . LYS A 1 265 ? -13.640 36.267 7.286 1.00 84.12 265 LYS A O 1
ATOM 1960 N N . ARG A 1 266 ? -12.924 37.749 5.757 1.00 83.56 266 ARG A N 1
ATOM 1961 C CA . ARG A 1 266 ? -11.552 37.848 6.288 1.00 83.56 266 ARG A CA 1
ATOM 1962 C C . ARG A 1 266 ? -11.533 38.567 7.633 1.00 83.56 266 ARG A C 1
ATOM 1964 O O . ARG A 1 266 ? -10.895 38.068 8.555 1.00 83.56 266 ARG A O 1
ATOM 1971 N N . ALA A 1 267 ? -12.267 39.672 7.756 1.00 81.06 267 ALA A N 1
ATOM 1972 C CA . ALA A 1 267 ? -12.407 40.404 9.013 1.00 81.06 267 ALA A CA 1
ATOM 1973 C C . ALA A 1 267 ? -13.028 39.527 10.116 1.00 81.06 267 ALA A C 1
ATOM 1975 O O . ALA A 1 267 ? -12.485 39.455 11.217 1.00 81.06 267 ALA A O 1
ATOM 1976 N N . ASP A 1 268 ? -14.086 38.777 9.796 1.00 81.75 268 ASP A N 1
ATOM 1977 C CA . ASP A 1 268 ? -14.746 37.863 10.737 1.00 81.75 268 ASP A CA 1
ATOM 1978 C C . ASP A 1 268 ? -13.804 36.726 11.187 1.00 81.75 268 ASP A C 1
ATOM 1980 O O . ASP A 1 268 ? -13.743 36.381 12.370 1.00 81.75 268 ASP A O 1
ATOM 1984 N N . LYS A 1 269 ? -13.013 36.159 10.262 1.00 76.19 269 LYS A N 1
ATOM 1985 C CA . LYS A 1 269 ? -12.008 35.128 10.575 1.00 76.19 269 LYS A CA 1
ATOM 1986 C C . LYS A 1 269 ? -10.880 35.678 11.455 1.00 76.19 269 LYS A C 1
ATOM 1988 O O . LYS A 1 269 ? -10.462 35.003 12.392 1.00 76.19 269 LYS A O 1
ATOM 1993 N N . ALA A 1 270 ? -10.408 36.894 11.181 1.00 72.81 270 ALA A N 1
ATOM 1994 C CA . ALA A 1 270 ? -9.383 37.555 11.985 1.00 72.81 270 ALA A CA 1
ATOM 1995 C C . ALA A 1 270 ? -9.878 37.864 13.408 1.00 72.81 270 ALA A C 1
ATOM 1997 O O . ALA A 1 270 ? -9.134 37.672 14.366 1.00 72.81 270 ALA A O 1
ATOM 1998 N N . ALA A 1 271 ? -11.141 38.277 13.561 1.00 74.00 271 ALA A N 1
ATOM 1999 C CA . ALA A 1 271 ? -11.756 38.500 14.868 1.00 74.00 271 ALA A CA 1
ATOM 2000 C C . ALA A 1 271 ? -11.871 37.198 15.679 1.00 74.00 271 ALA A C 1
ATOM 2002 O O . ALA A 1 271 ? -11.518 37.174 16.854 1.00 74.00 271 ALA A O 1
ATOM 2003 N N . LYS A 1 272 ? -12.287 36.097 15.037 1.00 71.44 272 LYS A N 1
ATOM 2004 C CA . LYS A 1 272 ? -12.438 34.790 15.693 1.00 71.44 272 LYS A CA 1
ATOM 2005 C C . LYS A 1 272 ? -11.109 34.189 16.164 1.00 71.44 272 LYS A C 1
ATOM 2007 O O . LYS A 1 272 ? -11.071 33.575 17.225 1.00 71.44 272 LYS A O 1
ATOM 2012 N N . ASN A 1 273 ? -10.034 34.379 15.398 1.00 65.12 273 ASN A N 1
ATOM 2013 C CA . ASN A 1 273 ? -8.702 33.906 15.786 1.00 65.12 273 ASN A CA 1
ATOM 2014 C C . ASN A 1 273 ? -8.141 34.658 17.006 1.00 65.12 273 ASN A C 1
ATOM 2016 O O . ASN A 1 273 ? -7.426 34.052 17.791 1.00 65.12 273 ASN A O 1
ATOM 2020 N N . ARG A 1 274 ? -8.495 35.939 17.198 1.00 60.75 274 ARG A N 1
ATOM 2021 C CA . ARG A 1 274 ? -8.088 36.713 18.386 1.00 60.75 274 ARG A CA 1
ATOM 2022 C C . ARG A 1 274 ? -8.814 36.277 19.660 1.00 60.75 274 ARG A C 1
ATOM 2024 O O . ARG A 1 274 ? -8.226 36.306 20.724 1.00 60.75 274 ARG A O 1
ATOM 2031 N N . THR A 1 275 ? -10.071 35.843 19.557 1.00 58.16 275 THR A N 1
ATOM 2032 C CA . THR A 1 275 ? -10.867 35.377 20.711 1.00 58.16 275 THR A CA 1
ATOM 2033 C C . THR A 1 275 ? -10.559 33.946 21.162 1.00 58.16 275 THR A C 1
ATOM 2035 O O . THR A 1 275 ? -11.120 33.501 22.152 1.00 58.16 275 THR A O 1
ATOM 2038 N N . SER A 1 276 ? -9.744 33.192 20.416 1.00 53.94 276 SER A N 1
ATOM 2039 C CA . SER A 1 276 ? -9.329 31.824 20.776 1.00 53.94 276 SER A CA 1
ATOM 2040 C C . SER A 1 276 ? -7.953 31.750 21.448 1.00 53.94 276 SER A C 1
ATOM 2042 O O . SER A 1 276 ? -7.459 30.650 21.679 1.00 53.94 276 SER A O 1
ATOM 2044 N N . GLU A 1 277 ? -7.318 32.901 21.677 1.00 50.12 277 GLU A N 1
ATOM 2045 C CA . GLU A 1 277 ? -6.010 33.033 22.335 1.00 50.12 277 GLU A CA 1
ATOM 2046 C C . GLU A 1 277 ? -6.117 33.587 23.775 1.00 50.12 277 GLU A C 1
ATOM 2048 O O . GLU A 1 277 ? -5.095 33.647 24.455 1.00 50.12 277 GLU A O 1
ATOM 2053 N N . ASP A 1 278 ? -7.337 33.912 24.236 1.00 44.22 278 ASP A N 1
ATOM 2054 C CA . ASP A 1 278 ? -7.706 34.224 25.634 1.00 44.22 278 ASP A CA 1
ATOM 2055 C C . ASP A 1 278 ? -8.413 33.021 26.289 1.00 44.22 278 ASP A C 1
ATOM 2057 O O . ASP A 1 278 ? -8.172 32.765 27.493 1.00 44.22 278 ASP A O 1
#

InterPro domains:
  IPR018637 Domain of unknown function DUF2059 [PF09832] (152-183)

Foldseek 3Di:
DDDDDDDDDDDDDDDDDDDPPDPDDDDPVVVVVVVVVVVVVVDDDDDDPQLVVCLVLLLVLLCLLQPQLLQLVLVLVLLCVVVVVVVVVVLQCLLVLLCVLVVHDSVVDPDDPVRSVVSNCVSCVCVVVVVVVVSVVVSVVVSVVRSVCVVVVSSVSSSVCSVPDHNVRSVVLSVQSVDPVNVVCSSCVVNVCVDPVNVVVVVVCVVVVVVVVVCVVVVVVVVCVPDDDDDALVRDDPVRLVVCCVVVVDDSVRNNVVRVVVVVVVVVVVVVVVVVVD

Secondary structure (DSSP, 8-state):
-----------------------PPP-TTHHHHHHHHHHHHTPPPPPPHHHHHHHHHHHHHHHHHS-TTHHHHHHHHHHHHHHHHHHHHHHT-HHHHHHHHHT--GGG----HHHHHHHHHHH-TTHHHHHHHHHHHHHHHHHHHHHHHHHHHHHHHHHHHHHH--HHHHHHHHHHHTSHHHHHHHHHHHHHTT-HHHHHHHHHHHHHHHHHHHHHHHHHHHHHHTSPPPPPGGGS-HHHHHHHHHHH---HHHHHHHHHHHHHHHHHHHHHHHTT--

Radius of gyration: 31.7 Å; chains: 1; bounding box: 63×70×91 Å

Sequence (278 aa):
MKWQKWLAGGAALGLLCAQPAAAAAPKKGDDAAAMAALTDMFKAEPLTAEQRARLPAAKALMMQIMPSGTMAEMYHSLFKRIMDPIMKMAESNPATDVTKNLGQDSAKLDLTDEHAKQAAAILDPGAATRNAAMIESLQSAMTKAMAAMEPDMREGMAEAYAVNFNSKELADIAAFFATPSGMTYARRSFALASDPHVLSASMKSLPKLMAELGPMKAQFDKAQADLPQPRDYADLSAEQRTELGKLTGLSQAQIKAGMASAAKKRADKAAKNRTSED

Organism: NCBI:txid1836209

pLDDT: mean 80.31, std 17.01, range [27.92, 98.12]